Protein AF-A0A8H5BJS4-F1 (afdb_monomer)

Solvent-accessible surface area (backbone atoms only — not comparable to full-atom values): 14022 Å² total; per-residue (Å²): 140,80,91,78,77,96,72,78,71,84,69,83,45,70,70,60,33,53,49,49,30,61,74,69,62,39,77,54,67,66,62,37,49,54,58,52,20,42,65,44,51,52,53,50,50,46,36,74,75,67,43,59,41,72,77,38,74,48,72,44,66,47,60,62,36,52,54,49,25,28,62,76,69,73,48,45,68,89,78,48,51,44,30,68,36,51,36,54,77,85,38,53,83,31,33,55,90,55,68,46,73,72,56,73,70,57,48,49,55,55,74,73,41,82,79,73,61,54,85,78,45,77,40,53,49,86,42,50,48,62,38,49,70,46,83,56,58,71,52,58,42,77,36,51,70,68,52,33,53,54,48,52,28,57,56,36,21,27,40,23,96,40,65,77,15,35,43,34,38,39,36,57,31,38,92,59,63,44,78,42,71,73,59,87,68,75,94,42,79,90,33,48,27,46,18,44,8,65,66,55,47,42,42,44,49,35,42,62,44,58,6,56,90,78,67,50,7,71,80,50,36,46,73,49,66,45,82,44,81,43,85,42,92,82,46,97,59,66,38,39,32,28,46,39,40,34,32,35,92

pLDDT: mean 83.44, std 14.79, range [27.95, 97.44]

Foldseek 3Di:
DDPDDPDPQPDCDDPNVVVQCVVVVDNDSVVSLCVLQVQVVVLVVVVVVPDDLQLAETEDQDPVSVSSNCSVVVHDCVRRVRYYEHRDLPDCVQANDDALDDDPVRLCVLVVDDQDRRNVDNHCHNQFQPAQEAEDEQHLQVDDPVVSLVSLGSVSRNWNQDFNRKYWYKYFADQDWDWDACAPDDDDPNRITTHHHLVVVCCSQQDSGQCPPPSCSVVFKDKDKDWDFAADPRHPDTTIMITIMMGTD

Nearest PDB structures (foldseek):
  4d7k-assembly1_A  TM=4.026E-01  e=3.805E-02  Streptomyces davaonensis JCM 4913
  4b03-assembly1_C  TM=2.677E-01  e=7.555E+00  dengue virus type 1

Radius of gyration: 19.23 Å; Cα contacts (8 Å, |Δi|>4): 406; chains: 1; bounding box: 46×44×57 Å

InterPro domains:
  IPR051654 Fungal Meroterpenoid Biosynthesis Methyltransferases [PTHR35897] (47-213)
  IPR060188 Mmethyltransferase nvfJ-like, N-terminal domain [PF27593] (11-45)

Structure (mmCIF, N/CA/C/O backbone):
data_AF-A0A8H5BJS4-F1
#
_entry.id   AF-A0A8H5BJS4-F1
#
loop_
_atom_site.group_PDB
_atom_site.id
_atom_site.type_symbol
_atom_site.label_atom_id
_atom_site.label_alt_id
_atom_site.label_comp_id
_atom_site.label_asym_id
_atom_site.label_entity_id
_atom_site.label_seq_id
_atom_site.pdbx_PDB_ins_code
_atom_site.Cartn_x
_atom_site.Cartn_y
_atom_site.Cartn_z
_atom_site.occupancy
_atom_site.B_iso_or_equiv
_atom_site.auth_seq_id
_atom_site.auth_comp_id
_atom_site.auth_asym_id
_atom_site.auth_atom_id
_atom_site.pdbx_PDB_model_num
ATOM 1 N N . MET A 1 1 ? -19.858 13.945 32.826 1.00 36.66 1 MET A N 1
ATOM 2 C CA . MET A 1 1 ? -20.615 13.788 31.570 1.00 36.66 1 MET A CA 1
ATOM 3 C C . MET A 1 1 ? -20.675 15.148 30.907 1.00 36.66 1 MET A C 1
ATOM 5 O O . MET A 1 1 ? -21.431 15.984 31.369 1.00 36.66 1 MET A O 1
ATOM 9 N N . ASN A 1 2 ? -19.831 15.382 29.905 1.00 27.95 2 ASN A N 1
ATOM 10 C CA . ASN A 1 2 ? -19.994 16.485 28.961 1.00 27.95 2 ASN A CA 1
ATOM 11 C C . ASN A 1 2 ? -19.947 15.853 27.573 1.00 27.95 2 ASN A C 1
ATOM 13 O O . ASN A 1 2 ? -18.878 15.583 27.037 1.00 27.95 2 ASN A O 1
ATOM 17 N N . SER A 1 3 ? -21.131 15.536 27.060 1.00 40.16 3 SER A N 1
ATOM 18 C CA . SER A 1 3 ? -21.379 15.305 25.646 1.00 40.16 3 SER A CA 1
ATOM 19 C C . SER A 1 3 ? -21.254 16.656 24.941 1.00 40.16 3 SER A C 1
ATOM 21 O O . SER A 1 3 ? -22.176 17.468 25.012 1.00 40.16 3 SER A O 1
ATOM 23 N N . SER A 1 4 ? -20.111 16.938 24.321 1.00 37.88 4 SER A N 1
ATOM 24 C CA . SER A 1 4 ? -19.979 18.089 23.427 1.00 37.88 4 SER A CA 1
ATOM 25 C C . SER A 1 4 ? -19.688 17.599 22.014 1.00 37.88 4 SER A C 1
ATOM 27 O O . SER A 1 4 ? -18.579 17.160 21.726 1.00 37.88 4 SER A O 1
ATOM 29 N N . ASN A 1 5 ? -20.723 17.723 21.183 1.00 39.94 5 ASN A N 1
ATOM 30 C CA . ASN A 1 5 ? -20.742 17.740 19.720 1.00 39.94 5 ASN A CA 1
ATOM 31 C C . ASN A 1 5 ? -20.365 16.450 18.982 1.00 39.94 5 ASN A C 1
ATOM 33 O O . ASN A 1 5 ? -19.302 16.342 18.386 1.00 39.94 5 ASN A O 1
ATOM 37 N N . SER A 1 6 ? -21.324 15.523 18.921 1.00 40.69 6 SER A N 1
ATOM 38 C CA . SER A 1 6 ? -21.370 14.437 17.932 1.00 40.69 6 SER A CA 1
ATOM 39 C C . SER A 1 6 ? -22.272 14.759 16.722 1.00 40.69 6 SER A C 1
ATOM 41 O O . SER A 1 6 ? -22.785 13.835 16.101 1.00 40.69 6 SER A O 1
ATOM 43 N N . GLU A 1 7 ? -22.534 16.038 16.414 1.00 38.38 7 GLU A N 1
ATOM 44 C CA . GLU A 1 7 ? -23.460 16.437 15.328 1.00 38.38 7 GLU A CA 1
ATOM 45 C C . GLU A 1 7 ? -22.932 17.509 14.356 1.00 38.38 7 GLU A C 1
ATOM 47 O O . GLU A 1 7 ? -23.656 17.895 13.440 1.00 38.38 7 GLU A O 1
ATOM 52 N N . ASP A 1 8 ? -21.669 17.936 14.458 1.00 42.47 8 ASP A N 1
ATOM 53 C CA . ASP A 1 8 ? -21.017 18.605 13.323 1.00 42.47 8 ASP A CA 1
ATOM 54 C C . ASP A 1 8 ? -20.426 17.525 12.415 1.00 42.47 8 ASP A C 1
ATOM 56 O O . ASP A 1 8 ? -19.244 17.192 12.476 1.00 42.47 8 ASP A O 1
ATOM 60 N N . PHE A 1 9 ? -21.291 16.916 11.603 1.00 46.22 9 PHE A N 1
ATOM 61 C CA . PHE A 1 9 ? -20.848 16.121 10.460 1.00 46.22 9 PHE A CA 1
ATOM 62 C C . PHE A 1 9 ? -19.910 16.995 9.614 1.00 46.22 9 PHE A C 1
ATOM 64 O O . PHE A 1 9 ? -20.282 18.116 9.251 1.00 46.22 9 PHE A O 1
ATOM 71 N N . TYR A 1 10 ? -18.688 16.522 9.361 1.00 58.03 10 TYR A N 1
ATOM 72 C CA . TYR A 1 10 ? -17.685 17.236 8.573 1.00 58.03 10 TYR A CA 1
ATOM 73 C C . TYR A 1 10 ? -18.243 17.413 7.157 1.00 58.03 10 TYR A C 1
ATOM 75 O O . TYR A 1 10 ? -18.264 16.497 6.341 1.00 58.03 10 TYR A O 1
ATOM 83 N N . LYS A 1 11 ? -18.752 18.599 6.827 1.00 64.06 11 LYS A N 1
ATOM 84 C CA . LYS A 1 11 ? -19.258 18.845 5.478 1.00 64.06 11 LYS A CA 1
ATOM 85 C C . LYS A 1 11 ? -18.093 19.237 4.589 1.00 64.06 11 LYS A C 1
ATOM 87 O O . LYS A 1 11 ? -17.516 20.298 4.781 1.00 64.06 11 LYS A O 1
ATOM 92 N N . LEU A 1 12 ? -17.823 18.415 3.572 1.00 69.81 12 LEU A N 1
ATOM 93 C CA . LEU A 1 12 ? -16.929 18.748 2.459 1.00 69.81 12 LEU A CA 1
ATOM 94 C C . LEU A 1 12 ? -17.483 19.980 1.705 1.00 69.81 12 LEU A C 1
ATOM 96 O O . LEU A 1 12 ? -18.229 19.851 0.727 1.00 69.81 12 LEU A O 1
ATOM 100 N N . GLU A 1 13 ? -17.217 21.174 2.221 1.00 77.75 13 GLU A N 1
ATOM 101 C CA . GLU A 1 13 ? -17.764 22.467 1.797 1.00 77.75 13 GLU A CA 1
ATOM 102 C C . GLU A 1 13 ? -16.685 23.557 1.868 1.00 77.75 13 GLU A C 1
ATOM 104 O O . GLU A 1 13 ? -15.623 23.370 2.461 1.00 77.75 13 GLU A O 1
ATOM 109 N N . GLY A 1 14 ? -16.950 24.700 1.229 1.00 82.75 14 GLY A N 1
ATOM 110 C CA . GLY A 1 14 ? -16.049 25.854 1.246 1.00 82.75 14 GLY A CA 1
ATOM 111 C C . GLY A 1 14 ? -14.638 25.540 0.738 1.00 82.75 14 GLY A C 1
ATOM 112 O O . GLY A 1 14 ? -14.464 24.804 -0.233 1.00 82.75 14 GLY A O 1
ATOM 113 N N . GLU A 1 15 ? -13.635 26.099 1.415 1.00 79.69 15 GLU A N 1
ATOM 114 C CA . GLU A 1 15 ? -12.218 25.976 1.048 1.00 79.69 15 GLU A CA 1
ATOM 115 C C . GLU A 1 15 ? -11.726 24.521 1.035 1.00 79.69 15 GLU A C 1
ATOM 117 O O . GLU A 1 15 ? -10.862 24.171 0.236 1.00 79.69 15 GLU A O 1
ATOM 122 N N . GLU A 1 16 ? -12.290 23.648 1.874 1.00 73.81 16 GLU A N 1
ATOM 123 C CA . GLU A 1 16 ? -11.900 22.238 1.926 1.00 73.81 16 GLU A CA 1
ATOM 124 C C . GLU A 1 16 ? -12.386 21.469 0.692 1.00 73.81 16 GLU A C 1
ATOM 126 O O . GLU A 1 16 ? -11.637 20.683 0.105 1.00 73.81 16 GLU A O 1
ATOM 131 N N . LEU A 1 17 ? -13.616 21.744 0.244 1.00 78.56 17 LEU A N 1
ATOM 132 C CA . LEU A 1 17 ? -14.126 21.213 -1.018 1.00 78.56 17 LEU A CA 1
ATOM 133 C C . LEU A 1 17 ? -13.266 21.689 -2.190 1.00 78.56 17 LEU A C 1
ATOM 135 O O . LEU A 1 17 ? -12.848 20.866 -3.000 1.00 78.56 17 LEU A O 1
ATOM 139 N N . GLU A 1 18 ? -12.973 22.988 -2.267 1.00 80.94 18 GLU A N 1
ATOM 140 C CA . GLU A 1 18 ? -12.142 23.548 -3.338 1.00 80.94 18 GLU A CA 1
ATOM 141 C C . GLU A 1 18 ? -10.733 22.953 -3.329 1.00 80.94 18 GLU A C 1
ATOM 143 O O . GLU A 1 18 ? -10.232 22.551 -4.380 1.00 80.94 18 GLU A O 1
ATOM 148 N N . PHE A 1 19 ? -10.130 22.814 -2.147 1.00 77.06 19 PHE A N 1
ATOM 149 C CA . PHE A 1 19 ? -8.833 22.175 -1.966 1.00 77.06 19 PHE A CA 1
ATOM 150 C C . PHE A 1 19 ? -8.831 20.752 -2.521 1.00 77.06 19 PHE A C 1
ATOM 152 O O . PHE A 1 19 ? -7.970 20.409 -3.328 1.00 77.06 19 PHE A O 1
ATOM 159 N N . PHE A 1 20 ? -9.802 19.918 -2.145 1.00 71.81 20 PHE A N 1
ATOM 160 C CA . PHE A 1 20 ? -9.841 18.531 -2.601 1.00 71.81 20 PHE A CA 1
ATOM 161 C C . PHE A 1 20 ? -10.256 18.392 -4.068 1.00 71.81 20 PHE A C 1
ATOM 163 O O . PHE A 1 20 ? -9.715 17.538 -4.771 1.00 71.81 20 PHE A O 1
ATOM 170 N N . GLN A 1 21 ? -11.145 19.249 -4.572 1.00 76.62 21 GLN A N 1
ATOM 171 C CA . GLN A 1 21 ? -11.467 19.333 -6.000 1.00 76.62 21 GLN A CA 1
ATOM 172 C C . GLN A 1 21 ? -10.286 19.837 -6.833 1.00 76.62 21 GLN A C 1
ATOM 174 O O . GLN A 1 21 ? -10.237 19.591 -8.041 1.00 76.62 21 GLN A O 1
ATOM 179 N N . ASP A 1 22 ? -9.362 20.594 -6.245 1.00 71.88 22 ASP A N 1
ATOM 180 C CA . ASP A 1 22 ? -8.124 20.985 -6.905 1.00 71.88 22 ASP A CA 1
ATOM 181 C C . ASP A 1 22 ? -7.048 19.901 -6.777 1.00 71.88 22 ASP A C 1
ATOM 183 O O . ASP A 1 22 ? -6.372 19.604 -7.759 1.00 71.88 22 ASP A O 1
ATOM 187 N N . LEU A 1 23 ? -6.943 19.233 -5.630 1.00 65.94 23 LEU A N 1
ATOM 188 C CA . LEU A 1 23 ? -5.994 18.144 -5.407 1.00 65.94 23 LEU A CA 1
ATOM 189 C C . LEU A 1 23 ? -6.296 16.933 -6.300 1.00 65.94 23 LEU A C 1
ATOM 191 O O . LEU A 1 23 ? -5.414 16.415 -6.978 1.00 65.94 23 LEU A O 1
ATOM 195 N N . THR A 1 24 ? -7.555 16.498 -6.323 1.00 68.81 24 THR A N 1
ATOM 196 C CA . THR A 1 24 ? -7.999 15.301 -7.057 1.00 68.81 24 THR A CA 1
ATOM 197 C C . THR A 1 24 ? -8.408 15.607 -8.498 1.00 68.81 24 THR A C 1
ATOM 199 O O . THR A 1 24 ? -8.539 14.697 -9.312 1.00 68.81 24 THR A O 1
ATOM 202 N N . LYS A 1 25 ? -8.665 16.889 -8.807 1.00 69.25 25 LYS A N 1
ATOM 203 C CA . LYS A 1 25 ? -9.319 17.366 -10.040 1.00 69.25 25 LYS A CA 1
ATOM 204 C C . LYS A 1 25 ? -10.721 16.779 -10.289 1.00 69.25 25 LYS A C 1
ATOM 206 O O . LYS A 1 25 ? -11.312 17.068 -11.331 1.00 69.25 25 LYS A O 1
ATOM 211 N N . ILE A 1 26 ? -11.294 16.040 -9.333 1.00 68.62 26 ILE A N 1
ATOM 212 C CA . ILE A 1 26 ? -12.678 15.563 -9.368 1.00 68.62 26 ILE A CA 1
ATOM 213 C C . ILE A 1 26 ? -13.580 16.740 -8.998 1.00 68.62 26 ILE A C 1
ATOM 215 O O . ILE A 1 26 ? -13.490 17.269 -7.895 1.00 68.62 26 ILE A O 1
ATOM 219 N N . LYS A 1 27 ? -14.406 17.199 -9.944 1.00 77.31 27 LYS A N 1
ATOM 220 C CA . LYS A 1 27 ? -15.294 18.357 -9.742 1.00 77.31 27 LYS A CA 1
ATOM 221 C C . LYS A 1 27 ? -16.655 17.974 -9.185 1.00 77.31 27 LYS A C 1
ATOM 223 O O . LYS A 1 27 ? -17.232 18.755 -8.434 1.00 77.31 27 LYS A O 1
ATOM 228 N N . ASP A 1 28 ? -17.156 16.795 -9.530 1.00 84.12 28 ASP A N 1
ATOM 229 C CA . ASP A 1 28 ? -18.392 16.301 -8.943 1.00 84.12 28 ASP A CA 1
ATOM 230 C C . ASP A 1 28 ? -18.183 15.995 -7.451 1.00 84.12 28 ASP A C 1
ATOM 232 O O . ASP A 1 28 ? -17.202 15.361 -7.058 1.00 84.12 28 ASP A O 1
ATOM 236 N N . LYS A 1 29 ? -19.073 16.518 -6.602 1.00 79.06 29 LYS A N 1
ATOM 237 C CA . LYS A 1 29 ? -18.928 16.432 -5.143 1.00 79.06 29 LYS A CA 1
ATOM 238 C C . LYS A 1 29 ? -19.122 15.002 -4.639 1.00 79.06 29 LYS A C 1
ATOM 240 O O . LYS A 1 29 ? -18.474 14.621 -3.664 1.00 79.06 29 LYS A O 1
ATOM 245 N N . ASP A 1 30 ? -19.989 14.225 -5.277 1.00 78.25 30 ASP A N 1
ATOM 246 C CA . ASP A 1 30 ? -20.281 12.857 -4.862 1.00 78.25 30 ASP A CA 1
ATOM 247 C C . ASP A 1 30 ? -19.174 11.903 -5.322 1.00 78.25 30 ASP A C 1
ATOM 249 O O . ASP A 1 30 ? -18.721 11.077 -4.526 1.00 78.25 30 ASP A O 1
ATOM 253 N N . ASP A 1 31 ? -18.636 12.095 -6.529 1.00 72.81 31 ASP A N 1
ATOM 254 C CA . ASP A 1 31 ? -17.441 11.379 -6.994 1.00 72.81 31 ASP A CA 1
ATOM 255 C C . ASP A 1 31 ? -16.221 11.701 -6.120 1.00 72.81 31 ASP A C 1
ATOM 257 O O . ASP A 1 31 ? -15.443 10.811 -5.766 1.00 72.81 31 ASP A O 1
ATOM 261 N N . LEU A 1 32 ? -16.060 12.969 -5.723 1.00 74.75 32 LEU A N 1
ATOM 262 C CA . LEU A 1 32 ? -14.969 13.383 -4.847 1.00 74.75 32 LEU A CA 1
ATOM 263 C C . LEU A 1 32 ? -15.101 12.747 -3.463 1.00 74.75 32 LEU A C 1
ATOM 265 O O . LEU A 1 32 ? -14.128 12.216 -2.929 1.00 74.75 32 LEU A O 1
ATOM 269 N N . ARG A 1 33 ? -16.309 12.748 -2.894 1.00 76.00 33 ARG A N 1
ATOM 270 C CA . ARG A 1 33 ? -16.594 12.041 -1.641 1.00 76.00 33 ARG A CA 1
ATOM 271 C C . ARG A 1 33 ? -16.288 10.555 -1.769 1.00 76.00 33 ARG A C 1
ATOM 273 O O . ARG A 1 33 ? -15.622 10.004 -0.900 1.00 76.00 33 ARG A O 1
ATOM 280 N N . ALA A 1 34 ? -16.715 9.911 -2.853 1.00 74.25 34 ALA A N 1
ATOM 281 C CA . ALA A 1 34 ? -16.439 8.499 -3.096 1.00 74.25 34 ALA A CA 1
ATOM 282 C C . ALA A 1 34 ? -14.934 8.199 -3.209 1.00 74.25 34 ALA A C 1
ATOM 284 O O . ALA A 1 34 ? -14.493 7.149 -2.741 1.00 74.25 34 ALA A O 1
ATOM 285 N N . HIS A 1 35 ? -14.154 9.115 -3.786 1.00 75.06 35 HIS A N 1
ATOM 286 C CA . HIS A 1 35 ? -12.698 9.016 -3.850 1.00 75.06 35 HIS A CA 1
ATOM 287 C C . HIS A 1 35 ? -12.052 9.178 -2.468 1.00 75.06 35 HIS A C 1
ATOM 289 O O . H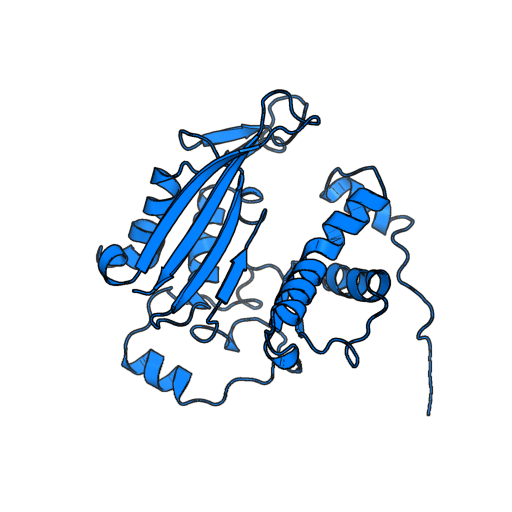IS A 1 35 ? -11.260 8.332 -2.062 1.00 75.06 35 HIS A O 1
ATOM 295 N N . ILE A 1 36 ? -12.446 10.210 -1.717 1.00 78.56 36 ILE A N 1
ATOM 296 C CA . ILE A 1 36 ? -11.936 10.506 -0.370 1.00 78.56 36 ILE A CA 1
ATOM 297 C C . ILE A 1 36 ? -12.168 9.335 0.595 1.00 78.56 36 ILE A C 1
ATOM 299 O O . ILE A 1 36 ? -11.293 8.986 1.382 1.00 78.56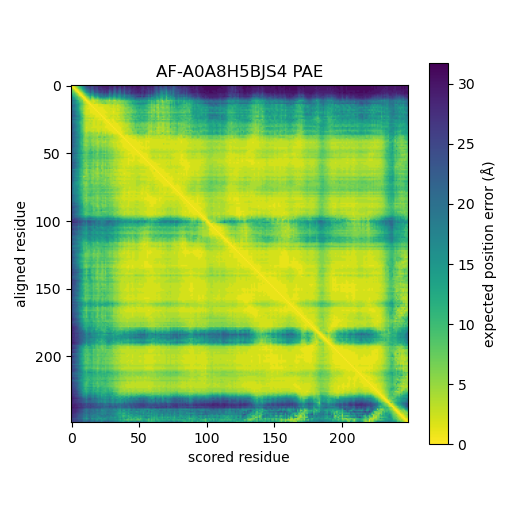 36 ILE A O 1
ATOM 303 N N . VAL A 1 37 ? -13.334 8.691 0.519 1.00 82.38 37 VAL A N 1
ATOM 304 C CA . VAL A 1 37 ? -13.699 7.592 1.427 1.00 82.38 37 VAL A CA 1
ATOM 305 C C . VAL A 1 37 ? -13.227 6.217 0.947 1.00 82.38 37 VAL A C 1
ATOM 307 O O . VAL A 1 37 ? -13.568 5.204 1.564 1.00 82.38 37 VAL A O 1
ATOM 310 N N . ALA A 1 38 ? -12.484 6.139 -0.163 1.00 83.00 38 ALA A N 1
ATOM 311 C CA . ALA A 1 38 ? -12.084 4.869 -0.766 1.00 83.00 38 ALA A CA 1
ATOM 312 C C . ALA A 1 38 ? -11.275 3.997 0.207 1.00 83.00 38 ALA A C 1
ATOM 314 O O . ALA A 1 38 ? -11.498 2.787 0.276 1.00 83.00 38 ALA A O 1
ATOM 315 N N . VAL A 1 39 ? -10.400 4.613 1.007 1.00 83.50 39 VAL A N 1
ATOM 316 C CA . VAL A 1 39 ? -9.597 3.912 2.018 1.00 83.50 39 VAL A CA 1
ATOM 317 C C . VAL A 1 39 ? -10.481 3.254 3.073 1.00 83.50 39 VAL A C 1
ATOM 319 O O . VAL A 1 39 ? -10.341 2.060 3.341 1.00 83.50 39 VAL A O 1
ATOM 322 N N . GLN A 1 40 ? -11.445 3.987 3.628 1.00 85.81 40 GLN A N 1
ATOM 323 C CA . GLN A 1 40 ? -12.333 3.414 4.632 1.00 85.81 40 GLN A CA 1
ATOM 324 C C . GLN A 1 40 ? -13.295 2.386 4.042 1.00 85.81 40 GLN A C 1
ATOM 326 O O . GLN A 1 40 ? -13.543 1.362 4.674 1.00 85.81 40 GLN A O 1
ATOM 331 N N . ARG A 1 41 ? -13.774 2.588 2.808 1.00 89.44 41 ARG A N 1
ATOM 332 C CA . ARG A 1 41 ? -14.560 1.575 2.091 1.00 89.44 41 ARG A CA 1
ATOM 333 C C . ARG A 1 41 ? -13.802 0.250 2.007 1.00 89.44 41 ARG A C 1
ATOM 335 O O . ARG A 1 41 ? -14.380 -0.788 2.306 1.00 89.44 41 ARG A O 1
ATOM 342 N N . LYS A 1 42 ? -12.513 0.285 1.657 1.00 92.12 42 LYS A N 1
ATOM 343 C CA . LYS A 1 42 ? -11.670 -0.919 1.588 1.00 92.12 42 LYS A CA 1
ATOM 344 C C . LYS A 1 42 ? -11.465 -1.570 2.955 1.00 92.12 42 LYS A C 1
ATOM 346 O O . LYS A 1 42 ? -11.501 -2.794 3.044 1.00 92.12 42 LYS A O 1
ATOM 351 N N . ALA A 1 43 ? -11.316 -0.779 4.017 1.00 92.31 43 ALA A N 1
ATOM 352 C CA . ALA A 1 43 ? -11.272 -1.311 5.378 1.00 92.31 43 ALA A CA 1
ATOM 353 C C . ALA A 1 43 ? -12.595 -2.000 5.766 1.00 92.31 43 ALA A C 1
ATOM 355 O O . ALA A 1 43 ? -12.574 -3.091 6.330 1.00 92.31 43 ALA A O 1
ATOM 356 N N . PHE A 1 44 ? -13.745 -1.405 5.425 1.00 90.56 44 PHE A N 1
ATOM 357 C CA . PHE A 1 44 ? -15.060 -2.015 5.647 1.00 90.56 44 PHE A CA 1
ATOM 358 C C . PHE A 1 44 ? -15.237 -3.318 4.871 1.00 90.56 44 PHE A C 1
ATOM 360 O O . PHE A 1 44 ? -15.693 -4.298 5.451 1.00 90.56 44 PHE A O 1
ATOM 367 N N . GLU A 1 45 ? -14.868 -3.339 3.588 1.00 92.38 45 GLU A N 1
ATOM 368 C CA . GLU A 1 45 ? -14.903 -4.546 2.754 1.00 92.38 45 GLU A CA 1
ATOM 369 C C . GLU A 1 45 ? -14.087 -5.675 3.397 1.00 92.38 45 GLU A C 1
ATOM 371 O O . GLU A 1 45 ? -14.618 -6.764 3.587 1.00 92.38 45 GLU A O 1
ATOM 376 N N . ALA A 1 46 ? -12.860 -5.399 3.856 1.00 93.44 46 ALA A N 1
ATOM 377 C CA . ALA A 1 46 ? -12.041 -6.399 4.543 1.00 93.44 46 ALA A CA 1
ATOM 378 C C . ALA A 1 46 ? -12.728 -6.964 5.802 1.00 93.44 46 ALA A C 1
ATOM 380 O O . ALA A 1 46 ? -12.714 -8.175 6.026 1.00 93.44 46 ALA A O 1
ATOM 381 N N . VAL A 1 47 ? -13.363 -6.110 6.610 1.00 93.75 47 VAL A N 1
ATOM 382 C CA . VAL A 1 47 ? -14.098 -6.558 7.805 1.00 93.75 47 VAL A CA 1
ATOM 383 C C . VAL A 1 47 ? -15.326 -7.394 7.440 1.00 93.75 47 VAL A C 1
ATOM 385 O O . VAL A 1 47 ? -15.576 -8.424 8.065 1.00 93.75 47 VAL A O 1
ATOM 388 N N . ILE A 1 48 ? -16.072 -6.993 6.409 1.00 92.56 48 ILE A N 1
ATOM 389 C CA . ILE A 1 48 ? -17.222 -7.749 5.888 1.00 92.56 48 ILE A CA 1
ATOM 390 C C . ILE A 1 48 ? -16.780 -9.119 5.359 1.00 92.56 48 ILE A C 1
ATOM 392 O O . ILE A 1 48 ? -17.467 -10.113 5.596 1.00 92.56 48 ILE A O 1
ATOM 396 N N . ASP A 1 49 ? -15.612 -9.185 4.721 1.00 93.06 49 ASP A N 1
ATOM 397 C CA . ASP A 1 49 ? -15.005 -10.417 4.211 1.00 93.06 49 ASP A CA 1
ATOM 398 C C . ASP A 1 49 ? -14.457 -11.331 5.328 1.00 93.06 49 ASP A C 1
ATOM 400 O O . ASP A 1 49 ? -13.966 -12.429 5.056 1.00 93.06 49 ASP A O 1
ATOM 404 N N . GLY A 1 50 ? -14.573 -10.917 6.595 1.00 94.62 50 GLY A N 1
ATOM 405 C CA . GLY A 1 50 ? -14.310 -11.745 7.771 1.00 94.62 50 GLY A CA 1
ATOM 406 C C . GLY A 1 50 ? -13.016 -11.424 8.517 1.00 94.62 50 GLY A C 1
ATOM 407 O O . GLY A 1 50 ? -12.674 -12.147 9.456 1.00 94.62 50 GLY A O 1
ATOM 408 N N . TRP A 1 51 ? -12.297 -10.359 8.149 1.00 93.94 51 TRP A N 1
ATOM 409 C CA . TRP A 1 51 ? -11.149 -9.900 8.933 1.00 93.94 51 TRP A CA 1
ATOM 410 C C . TRP A 1 51 ? -11.623 -9.224 10.232 1.00 93.94 51 TRP A C 1
ATOM 412 O O . TRP A 1 51 ? -12.515 -8.375 10.187 1.00 93.94 51 TRP A O 1
ATOM 422 N N . PRO A 1 52 ? -11.049 -9.551 11.405 1.00 94.62 52 PRO A N 1
ATOM 423 C CA . PRO A 1 52 ? -11.399 -8.870 12.648 1.00 94.62 52 PRO A CA 1
ATOM 424 C C . PRO A 1 52 ? -11.117 -7.369 12.541 1.00 94.62 52 PRO A C 1
ATOM 426 O O . PRO A 1 52 ? -10.013 -6.973 12.173 1.00 94.62 52 PRO A O 1
ATOM 429 N N . ALA A 1 53 ? -12.104 -6.530 12.861 1.00 93.56 53 ALA A N 1
ATOM 430 C CA . ALA A 1 53 ? -11.978 -5.080 12.709 1.00 93.56 53 ALA A CA 1
ATOM 431 C C . ALA A 1 53 ? -10.814 -4.498 13.525 1.00 93.56 53 ALA A C 1
ATOM 433 O O . ALA A 1 53 ? -10.081 -3.657 13.023 1.00 93.56 53 ALA A O 1
ATOM 434 N N . ASP A 1 54 ? -10.576 -5.015 14.730 1.00 92.25 54 ASP A N 1
ATOM 435 C CA . ASP A 1 54 ? -9.446 -4.647 15.598 1.00 92.25 54 ASP A CA 1
ATOM 436 C C . ASP A 1 54 ? -8.066 -5.105 15.082 1.00 92.25 54 ASP A C 1
ATOM 438 O O . ASP A 1 54 ? -7.040 -4.789 15.683 1.00 92.25 54 ASP A O 1
ATOM 442 N N . SER A 1 55 ? -8.040 -5.840 13.968 1.00 93.62 55 SER A N 1
ATOM 443 C CA . SER A 1 55 ? -6.845 -6.287 13.250 1.00 93.62 55 SER A CA 1
ATOM 444 C C . SER A 1 55 ? -6.692 -5.603 11.884 1.00 93.62 55 SER A C 1
ATOM 446 O O . SER A 1 55 ? -5.749 -5.902 11.150 1.00 93.62 55 SER A O 1
ATOM 448 N N . VAL A 1 56 ? -7.597 -4.682 11.533 1.00 96.06 56 VAL A N 1
ATOM 449 C CA . VAL A 1 56 ? -7.539 -3.884 10.304 1.00 96.06 56 VAL A CA 1
ATOM 450 C C . VAL A 1 56 ? -6.984 -2.500 10.627 1.00 96.06 56 VAL A C 1
ATOM 452 O O . VAL A 1 56 ? -7.444 -1.815 11.540 1.00 96.06 56 VAL A O 1
ATOM 455 N N . ILE A 1 57 ? -5.997 -2.075 9.841 1.00 96.19 57 ILE A N 1
ATOM 456 C CA . ILE A 1 57 ? -5.460 -0.717 9.863 1.00 96.19 57 ILE A CA 1
ATOM 457 C C . ILE A 1 57 ? -5.451 -0.141 8.454 1.00 96.19 57 ILE A C 1
ATOM 459 O O . ILE A 1 57 ? -5.074 -0.808 7.490 1.00 96.19 57 ILE A O 1
ATOM 463 N N . ALA A 1 58 ? -5.851 1.116 8.355 1.00 95.75 58 ALA A N 1
ATOM 464 C CA . ALA A 1 58 ? -5.772 1.915 7.153 1.00 95.75 58 ALA A CA 1
ATOM 465 C C . ALA A 1 58 ? -4.779 3.071 7.334 1.00 95.75 58 ALA A C 1
ATOM 467 O O . ALA A 1 58 ? -4.449 3.480 8.448 1.00 95.75 58 ALA A O 1
ATOM 468 N N . SER A 1 59 ? -4.282 3.601 6.222 1.00 95.25 59 SER A N 1
ATOM 469 C CA . SER A 1 59 ? -3.401 4.760 6.232 1.00 95.25 59 SER A CA 1
ATOM 470 C C . SER A 1 59 ? -3.581 5.561 4.954 1.00 95.25 59 SER A C 1
ATOM 472 O O . SER A 1 59 ? -3.759 4.990 3.880 1.00 95.25 59 SER A O 1
ATOM 474 N N . ASP A 1 60 ? -3.551 6.878 5.100 1.00 92.62 60 ASP A N 1
ATOM 475 C CA . ASP A 1 60 ? -3.526 7.851 4.014 1.00 92.62 60 ASP A CA 1
ATOM 476 C C . ASP A 1 60 ? -2.820 9.121 4.526 1.00 92.62 60 ASP A C 1
ATOM 478 O O . ASP A 1 60 ? -2.466 9.222 5.701 1.00 92.62 60 ASP A O 1
ATOM 482 N N . LEU A 1 61 ? -2.623 10.121 3.675 1.00 89.56 61 LEU A N 1
ATOM 483 C CA . LEU A 1 61 ? -1.942 11.365 4.016 1.00 89.56 61 LEU A CA 1
ATOM 484 C C . LEU A 1 61 ? -2.670 12.161 5.113 1.00 89.56 61 LEU A C 1
ATOM 486 O O . LEU A 1 61 ? -2.029 12.876 5.883 1.00 89.56 61 LEU A O 1
ATOM 490 N N . ARG A 1 62 ? -4.004 12.061 5.178 1.00 88.00 62 ARG A N 1
ATOM 491 C CA . ARG A 1 62 ? -4.869 12.960 5.955 1.00 88.00 62 ARG A CA 1
ATOM 492 C C . ARG A 1 62 ? -5.885 12.211 6.814 1.00 88.00 62 ARG A C 1
ATOM 494 O O . ARG A 1 62 ? -6.617 11.364 6.311 1.00 88.00 62 ARG A O 1
ATOM 501 N N . GLN A 1 63 ? -5.973 12.572 8.096 1.00 90.06 63 GLN A N 1
ATOM 502 C CA . GLN A 1 63 ? -6.951 12.019 9.049 1.00 90.06 63 GLN A CA 1
ATOM 503 C C . GLN A 1 63 ? -8.394 12.300 8.620 1.00 90.06 63 GLN A C 1
ATOM 505 O O . GLN A 1 63 ? -9.301 11.509 8.872 1.00 90.06 63 GLN A O 1
ATOM 510 N N . GLU A 1 64 ? -8.608 13.418 7.938 1.00 86.38 64 GLU A N 1
ATOM 511 C CA . GLU A 1 64 ? -9.916 13.857 7.480 1.00 86.38 64 GLU A CA 1
ATOM 512 C C . GLU A 1 64 ? -10.546 12.836 6.526 1.00 86.38 64 GLU A C 1
ATOM 514 O O . GLU A 1 64 ? -11.741 12.582 6.627 1.00 86.38 64 GLU A O 1
ATOM 519 N N . PHE A 1 65 ? -9.752 12.159 5.687 1.00 85.19 65 PHE A N 1
ATOM 520 C CA . PHE A 1 65 ? -10.244 11.104 4.792 1.00 85.19 65 PHE A CA 1
ATOM 521 C C . PHE A 1 65 ? -10.910 9.946 5.537 1.00 85.19 65 PHE A C 1
ATOM 523 O O . PHE A 1 65 ? -11.946 9.438 5.105 1.00 85.19 65 PHE A O 1
ATOM 530 N N . TRP A 1 66 ? -10.357 9.572 6.689 1.00 90.75 66 TRP A N 1
ATOM 531 C CA . TRP A 1 66 ? -10.944 8.567 7.568 1.00 90.75 66 TRP A CA 1
ATOM 532 C C . TRP A 1 66 ? -12.183 9.086 8.302 1.00 90.75 66 TRP A C 1
ATOM 534 O O . TRP A 1 66 ? -13.176 8.385 8.454 1.00 90.75 66 TRP A O 1
ATOM 544 N N . ASN A 1 67 ? -12.177 10.347 8.724 1.00 88.50 67 ASN A N 1
ATOM 545 C CA . ASN A 1 67 ? -13.343 10.928 9.390 1.00 88.50 67 ASN A CA 1
ATOM 546 C C . ASN A 1 67 ? -14.553 11.001 8.435 1.00 88.50 67 ASN A C 1
ATOM 548 O O . ASN A 1 67 ? -15.679 10.694 8.832 1.00 88.50 67 ASN A O 1
ATOM 552 N N . TYR A 1 68 ? -14.321 11.329 7.159 1.00 83.62 68 TYR A N 1
ATOM 553 C CA . TYR A 1 68 ? -15.368 11.382 6.134 1.00 83.62 68 TYR A CA 1
ATOM 554 C C . TYR A 1 68 ? -16.032 10.034 5.862 1.00 83.62 68 TYR A C 1
ATOM 556 O O . TYR A 1 68 ? -17.238 9.982 5.607 1.00 83.62 68 TYR A O 1
ATOM 564 N N . GLY A 1 69 ? -15.287 8.930 5.885 1.00 85.19 69 GLY A N 1
ATOM 565 C CA . GLY A 1 69 ? -15.922 7.636 5.671 1.00 85.19 69 GLY A CA 1
ATOM 566 C C . GLY A 1 69 ? -16.757 7.209 6.887 1.00 85.19 69 GLY A C 1
ATOM 567 O O . GLY A 1 69 ? -17.806 6.599 6.688 1.00 85.19 69 GLY A O 1
ATOM 568 N N . HIS A 1 70 ? -16.400 7.596 8.120 1.00 88.88 70 HIS A N 1
ATOM 569 C CA . HIS A 1 70 ? -17.254 7.364 9.288 1.00 88.88 70 HIS A CA 1
ATOM 570 C C . HIS A 1 70 ? -18.610 8.059 9.126 1.00 88.88 70 HIS A C 1
ATOM 572 O O . HIS A 1 70 ? -19.645 7.435 9.366 1.00 88.88 70 HIS A O 1
ATOM 578 N N . GLU A 1 71 ? -18.623 9.294 8.619 1.00 84.69 71 GLU A N 1
ATOM 579 C CA . GLU A 1 71 ? -19.857 9.990 8.245 1.00 84.69 71 GLU A CA 1
ATOM 580 C C . GLU A 1 71 ? -20.638 9.233 7.161 1.00 84.69 71 GLU A C 1
ATOM 582 O O . GLU A 1 71 ? -21.823 8.937 7.343 1.00 84.69 71 GLU A O 1
ATOM 587 N N . LEU A 1 72 ? -19.983 8.878 6.050 1.00 82.31 72 LEU A N 1
ATOM 588 C CA . LEU A 1 72 ? -20.647 8.237 4.912 1.00 82.31 72 LEU A CA 1
ATOM 589 C C . LEU A 1 72 ? -21.265 6.883 5.284 1.00 82.31 72 LEU A C 1
ATOM 591 O O . LEU A 1 72 ? -22.393 6.581 4.891 1.00 82.31 72 LEU A O 1
ATOM 595 N N . PHE A 1 73 ? -20.532 6.078 6.050 1.00 84.94 73 PHE A N 1
ATOM 596 C CA . PHE A 1 73 ? -20.962 4.756 6.496 1.00 84.94 73 PHE A CA 1
ATOM 597 C C . PHE A 1 73 ? -21.764 4.794 7.803 1.00 84.94 73 PHE A C 1
ATOM 599 O O . PHE A 1 73 ? -22.170 3.740 8.286 1.00 84.94 73 PHE A O 1
ATOM 606 N N . ARG A 1 74 ? -22.024 5.987 8.365 1.00 87.94 74 ARG A N 1
ATOM 607 C CA . ARG A 1 74 ? -22.723 6.190 9.648 1.00 87.94 74 ARG A CA 1
ATOM 608 C C . ARG A 1 74 ? -22.158 5.308 10.763 1.00 87.94 74 ARG A C 1
ATOM 610 O O . ARG A 1 74 ? -22.900 4.647 11.488 1.00 87.94 74 ARG A O 1
ATOM 617 N N . SER A 1 75 ? -20.836 5.287 10.860 1.00 89.94 75 SER A N 1
ATOM 618 C CA . SER A 1 75 ? -20.088 4.517 11.849 1.00 89.94 75 SER A CA 1
ATOM 619 C C . SER A 1 75 ? -19.306 5.439 12.779 1.00 89.94 75 SER A C 1
ATOM 621 O O . SER A 1 75 ? -19.204 6.643 12.564 1.00 89.94 75 SER A O 1
ATOM 623 N N . THR A 1 76 ? -18.747 4.851 13.824 1.00 90.38 76 THR A N 1
ATOM 624 C CA . THR A 1 76 ? -17.922 5.499 14.842 1.00 90.38 76 THR A CA 1
ATOM 625 C C . THR A 1 76 ? -16.748 4.579 15.180 1.00 90.38 76 THR A C 1
ATOM 627 O O . THR A 1 76 ? -16.825 3.386 14.868 1.00 90.38 76 THR A O 1
ATOM 630 N N . PRO A 1 77 ? -15.694 5.066 15.854 1.00 88.06 77 PRO A N 1
ATOM 631 C CA . PRO A 1 77 ? -14.619 4.202 16.345 1.00 88.06 77 PRO A CA 1
ATOM 632 C C . PRO A 1 77 ? -15.111 3.033 17.221 1.00 88.06 77 PRO A C 1
ATOM 634 O O . PRO A 1 77 ? -14.504 1.969 17.235 1.00 88.06 77 PRO A O 1
ATOM 637 N N . GLU A 1 78 ? -16.242 3.184 17.916 1.00 90.00 78 GLU A N 1
ATOM 638 C CA . GLU A 1 78 ? -16.837 2.121 18.738 1.00 90.00 78 GLU A CA 1
ATOM 639 C C . GLU A 1 78 ? -17.591 1.073 17.910 1.00 90.00 78 GLU A C 1
ATOM 641 O O . GLU A 1 78 ? -17.633 -0.098 18.282 1.00 90.00 78 GLU A O 1
ATOM 646 N N . THR A 1 79 ? -18.214 1.481 16.801 1.00 90.75 79 THR A N 1
ATOM 647 C CA . THR A 1 79 ? -18.994 0.581 15.929 1.00 90.75 79 THR A CA 1
ATOM 648 C C . THR A 1 79 ? -18.162 -0.012 14.792 1.00 90.75 79 THR A C 1
ATOM 650 O O . THR A 1 79 ? -18.538 -1.040 14.231 1.00 90.75 79 THR A O 1
ATOM 653 N N . PHE A 1 80 ? -17.017 0.597 14.481 1.00 92.50 80 PHE A N 1
ATOM 654 C CA . PHE A 1 80 ? -16.032 0.127 13.516 1.00 92.50 80 PHE A CA 1
ATOM 655 C C . PHE A 1 80 ? -14.610 0.386 14.053 1.00 92.50 80 PHE A C 1
ATOM 657 O O . PHE A 1 80 ? -14.020 1.422 13.746 1.00 92.50 80 PHE A O 1
ATOM 664 N N . PRO A 1 81 ? -14.052 -0.543 14.855 1.00 92.75 81 PRO A N 1
ATOM 665 C CA . PRO A 1 81 ? -12.803 -0.332 15.591 1.00 92.75 81 PRO A CA 1
ATOM 666 C C . PRO A 1 81 ? -11.532 -0.568 14.757 1.00 92.75 81 PRO A C 1
ATOM 668 O O . PRO A 1 81 ? -10.459 -0.774 15.324 1.00 92.75 81 PRO A O 1
ATOM 671 N N . ALA A 1 82 ? -11.633 -0.555 13.423 1.00 94.19 82 ALA A N 1
ATOM 672 C CA . ALA A 1 82 ? -10.448 -0.534 12.572 1.00 94.19 82 ALA A CA 1
ATOM 673 C C . ALA A 1 82 ? -9.672 0.761 12.809 1.00 94.19 82 ALA A C 1
ATOM 675 O O . ALA A 1 82 ? -10.265 1.834 12.938 1.00 94.19 82 ALA A O 1
ATOM 676 N N . ASN A 1 83 ? -8.346 0.662 12.869 1.00 94.38 83 ASN A N 1
ATOM 677 C CA . ASN A 1 83 ? -7.521 1.824 13.163 1.00 94.38 83 ASN A CA 1
ATOM 678 C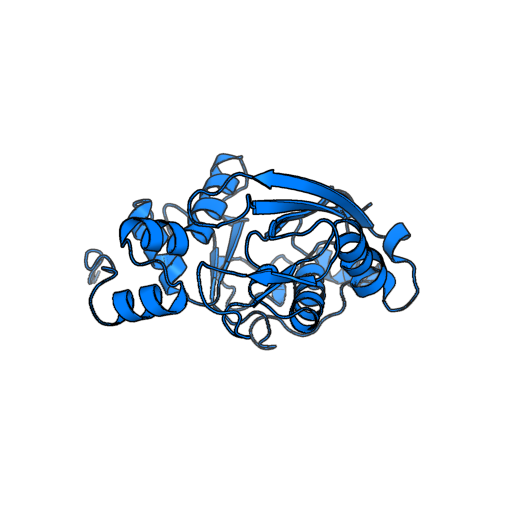 C . ASN A 1 83 ? -7.115 2.580 11.893 1.00 94.38 83 ASN A C 1
ATOM 680 O O . ASN A 1 83 ? -7.083 2.022 10.794 1.00 94.38 83 ASN A O 1
ATOM 684 N N . PHE A 1 84 ? -6.734 3.842 12.061 1.00 95.69 84 PHE A N 1
ATOM 685 C CA . PHE A 1 84 ? -6.195 4.664 10.991 1.00 95.69 84 PHE A CA 1
ATOM 686 C C . PHE A 1 84 ? -4.975 5.447 11.459 1.00 95.69 8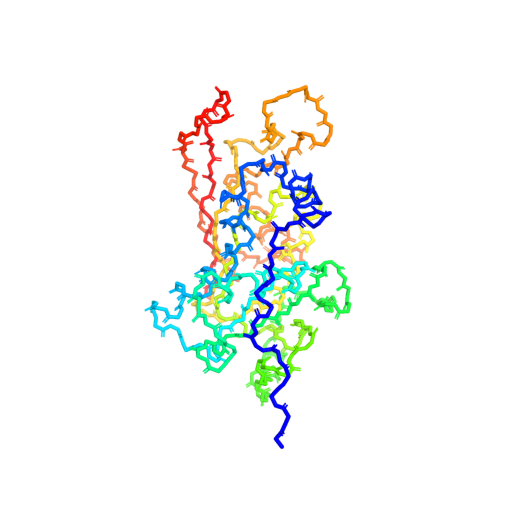4 PHE A C 1
ATOM 688 O O . PHE A 1 84 ? -4.969 6.005 12.553 1.00 95.69 84 PHE A O 1
ATOM 695 N N . VAL A 1 85 ? -3.953 5.518 10.609 1.00 96.38 85 VAL A N 1
ATOM 696 C CA . VAL A 1 85 ? -2.777 6.360 10.843 1.00 96.38 85 VAL A CA 1
ATOM 697 C C . VAL A 1 85 ? -2.592 7.292 9.653 1.00 96.38 85 VAL A C 1
ATOM 699 O O . VAL A 1 85 ? -2.306 6.843 8.540 1.00 96.38 85 VAL A O 1
ATOM 702 N N . SER A 1 86 ? -2.731 8.596 9.897 1.00 95.19 86 SER A N 1
ATOM 703 C CA . SER A 1 86 ? -2.459 9.625 8.895 1.00 95.19 86 SER A CA 1
ATOM 704 C C . SER A 1 86 ? -0.970 9.950 8.805 1.00 95.19 86 SER A C 1
ATOM 706 O O . SER A 1 86 ? -0.333 10.164 9.839 1.00 95.19 86 SER A O 1
ATOM 708 N N . GLY A 1 87 ? -0.436 10.121 7.600 1.00 93.75 87 GLY A N 1
ATOM 709 C CA . GLY A 1 87 ? 0.894 10.694 7.418 1.00 93.75 87 GLY A CA 1
ATOM 710 C C . GLY A 1 87 ? 1.468 10.483 6.026 1.00 93.75 87 GLY A C 1
ATOM 711 O O . GLY A 1 87 ? 1.013 9.638 5.261 1.00 93.75 87 GLY A O 1
ATOM 712 N N . ASP A 1 88 ? 2.505 11.253 5.705 1.00 92.75 88 ASP A N 1
ATOM 713 C CA . ASP A 1 88 ? 3.294 11.036 4.494 1.00 92.75 88 ASP A CA 1
ATOM 714 C C . ASP A 1 88 ? 4.121 9.753 4.642 1.00 92.75 88 ASP A C 1
ATOM 716 O O . ASP A 1 88 ? 4.976 9.654 5.523 1.00 92.75 88 ASP A O 1
ATOM 720 N N . VAL A 1 89 ? 3.880 8.777 3.767 1.00 93.00 89 VAL A N 1
ATOM 721 C CA . VAL A 1 89 ? 4.567 7.477 3.747 1.00 93.00 89 VAL A CA 1
ATOM 722 C C . VAL A 1 89 ? 6.087 7.596 3.570 1.00 93.00 89 VAL A C 1
ATOM 724 O O . VAL A 1 89 ? 6.822 6.708 4.001 1.00 93.00 89 VAL A O 1
ATOM 727 N N . PHE A 1 90 ? 6.581 8.686 2.972 1.00 93.94 90 PHE A N 1
ATOM 728 C CA . PHE A 1 90 ? 8.016 8.941 2.826 1.00 93.94 90 PHE A CA 1
ATOM 729 C C . PHE A 1 90 ? 8.634 9.653 4.031 1.00 93.94 90 PHE A C 1
ATOM 731 O O . PHE A 1 90 ? 9.860 9.767 4.111 1.00 93.94 90 PHE A O 1
ATOM 738 N N . ASN A 1 91 ? 7.822 10.120 4.983 1.00 95.69 91 ASN A N 1
ATOM 739 C CA . ASN A 1 91 ? 8.329 10.727 6.201 1.00 95.69 91 ASN A CA 1
ATOM 740 C C . ASN A 1 91 ? 8.845 9.631 7.159 1.00 95.69 91 ASN A C 1
ATOM 742 O O . ASN A 1 91 ? 8.068 8.780 7.597 1.00 95.69 91 ASN A O 1
ATOM 746 N N . PRO A 1 92 ? 10.127 9.654 7.569 1.00 95.06 92 PRO A N 1
ATOM 747 C CA . PRO A 1 92 ? 10.685 8.639 8.463 1.00 95.06 92 PRO A CA 1
ATOM 748 C C . PRO A 1 92 ? 10.036 8.607 9.855 1.00 95.06 92 PRO A C 1
ATOM 750 O O . PRO A 1 92 ? 10.192 7.618 10.567 1.00 95.06 92 PRO A O 1
ATOM 753 N N . THR A 1 93 ? 9.311 9.655 10.267 1.00 95.31 93 THR A N 1
ATOM 754 C CA . THR A 1 93 ? 8.514 9.621 11.505 1.00 95.31 93 THR A CA 1
ATOM 755 C C . THR A 1 93 ? 7.212 8.837 11.342 1.00 95.31 93 THR A C 1
ATOM 757 O O . THR A 1 93 ? 6.681 8.346 12.332 1.00 95.31 93 THR A O 1
ATOM 760 N N . MET A 1 94 ? 6.697 8.729 10.112 1.00 95.12 94 MET A N 1
ATOM 761 C CA . MET A 1 94 ? 5.520 7.927 9.769 1.00 95.12 94 MET A CA 1
ATOM 762 C C . MET A 1 94 ? 5.892 6.449 9.612 1.00 95.12 94 MET A C 1
ATOM 764 O O . MET A 1 94 ? 5.176 5.568 10.089 1.00 95.12 94 MET A O 1
ATOM 768 N N . LEU A 1 95 ? 7.032 6.165 8.982 1.00 95.00 95 LEU A N 1
ATOM 769 C CA . LEU A 1 95 ? 7.554 4.809 8.854 1.00 95.00 95 LEU A CA 1
ATOM 770 C C . LEU A 1 95 ? 9.082 4.841 8.789 1.00 95.00 95 LEU A C 1
ATOM 772 O O . LEU A 1 95 ? 9.668 5.306 7.811 1.00 95.00 95 LEU A O 1
ATOM 776 N N . ALA A 1 96 ? 9.734 4.360 9.849 1.00 93.81 96 ALA A N 1
ATOM 777 C CA . ALA A 1 96 ? 11.186 4.406 9.942 1.00 93.81 96 ALA A CA 1
ATOM 778 C C . ALA A 1 96 ? 11.843 3.581 8.817 1.00 93.81 96 ALA A C 1
ATOM 780 O O . ALA A 1 96 ? 11.367 2.485 8.502 1.00 93.81 96 ALA A O 1
ATOM 781 N N . PRO A 1 97 ? 12.960 4.051 8.229 1.00 90.25 97 PRO A N 1
ATOM 782 C CA . PRO A 1 97 ? 13.650 3.315 7.180 1.00 90.25 97 PRO A CA 1
ATOM 783 C C . PRO A 1 97 ? 14.073 1.920 7.647 1.00 90.25 97 PRO A C 1
ATOM 785 O O . PRO A 1 97 ? 14.790 1.766 8.637 1.00 90.25 97 PRO A O 1
ATOM 788 N N . ARG A 1 98 ? 13.659 0.902 6.896 1.00 88.25 98 ARG A N 1
ATOM 789 C CA . ARG A 1 98 ? 14.003 -0.502 7.128 1.00 88.25 98 ARG A CA 1
ATOM 790 C C . ARG A 1 98 ? 14.038 -1.238 5.793 1.00 88.25 98 ARG A C 1
ATOM 792 O O . ARG A 1 98 ? 13.266 -0.928 4.888 1.00 88.25 98 ARG A O 1
ATOM 799 N N . GLY A 1 99 ? 14.944 -2.203 5.662 1.00 80.12 99 GLY A N 1
ATOM 800 C CA . GLY A 1 99 ? 14.997 -3.070 4.487 1.00 80.12 99 GLY A CA 1
ATOM 801 C C . GLY A 1 99 ? 13.772 -3.997 4.380 1.00 80.12 99 GLY A C 1
ATOM 802 O O . GLY A 1 99 ? 13.146 -4.303 5.396 1.00 80.12 99 GLY A O 1
ATOM 803 N N . PRO A 1 100 ? 13.445 -4.477 3.167 1.00 76.75 100 PRO A N 1
ATOM 804 C CA . PRO A 1 100 ? 12.322 -5.392 2.938 1.00 76.75 100 PRO A CA 1
ATOM 805 C C . PRO A 1 100 ? 12.600 -6.819 3.436 1.00 76.75 100 PRO A C 1
ATOM 807 O O . PRO A 1 100 ? 11.678 -7.573 3.725 1.00 76.75 100 PRO A O 1
ATOM 810 N N . PHE A 1 101 ? 13.875 -7.207 3.533 1.00 72.88 101 PHE A N 1
ATOM 811 C CA . PHE A 1 101 ? 14.285 -8.521 4.014 1.00 72.88 101 PHE A CA 1
ATOM 812 C C . PHE A 1 101 ? 14.614 -8.479 5.505 1.00 72.88 101 PHE A C 1
ATOM 814 O O . PHE A 1 101 ? 15.372 -7.626 5.966 1.00 72.88 101 PHE A O 1
ATOM 821 N N . ILE A 1 102 ? 14.088 -9.460 6.232 1.00 72.31 102 ILE A N 1
ATOM 822 C CA . ILE A 1 102 ? 14.353 -9.682 7.648 1.00 72.31 102 ILE A CA 1
ATOM 823 C C . ILE A 1 102 ? 15.025 -11.050 7.765 1.00 72.31 102 ILE A C 1
ATOM 825 O O . ILE A 1 102 ? 14.533 -12.031 7.212 1.00 72.31 102 ILE A O 1
ATOM 829 N N . ASN A 1 103 ? 16.157 -11.135 8.463 1.00 75.94 103 ASN A N 1
ATOM 830 C CA . ASN A 1 103 ? 16.779 -12.434 8.728 1.00 75.94 103 ASN A CA 1
ATOM 831 C C . ASN A 1 103 ? 16.009 -13.198 9.824 1.00 75.94 103 ASN A C 1
ATOM 833 O O . ASN A 1 103 ? 15.310 -12.596 10.635 1.00 75.94 103 ASN A O 1
ATOM 837 N N . ASN A 1 104 ? 16.190 -14.519 9.906 1.00 76.81 104 ASN A N 1
ATOM 838 C CA . ASN A 1 104 ? 15.445 -15.375 10.844 1.00 76.81 104 ASN A CA 1
ATOM 839 C C . ASN A 1 104 ? 15.524 -14.933 12.317 1.00 76.81 104 ASN A C 1
ATOM 841 O O . ASN A 1 104 ? 14.551 -15.090 13.048 1.00 76.81 104 ASN A O 1
ATOM 845 N N . SER A 1 105 ? 16.658 -14.379 12.761 1.00 81.38 105 SER A N 1
ATOM 846 C CA . SER A 1 105 ? 16.825 -13.900 14.143 1.00 81.38 105 SER A CA 1
ATOM 847 C C . SER A 1 105 ? 15.945 -12.681 14.418 1.00 81.38 105 SER A C 1
ATOM 849 O O . SER A 1 105 ? 15.273 -12.585 15.442 1.00 81.38 105 SER A O 1
ATOM 851 N N . GLU A 1 106 ? 15.893 -11.757 13.468 1.00 81.62 106 GLU A N 1
ATOM 852 C CA . GLU A 1 106 ? 15.081 -10.558 13.589 1.00 81.62 106 GLU A CA 1
ATOM 853 C C . GLU A 1 106 ? 13.582 -10.855 13.417 1.00 81.62 106 GLU A C 1
ATOM 855 O O . GLU A 1 106 ? 12.775 -10.310 14.168 1.00 81.62 106 GLU A O 1
ATOM 860 N N . ILE A 1 107 ? 13.216 -11.800 12.540 1.00 79.88 107 ILE A N 1
ATOM 861 C CA . ILE A 1 107 ? 11.848 -12.344 12.462 1.00 79.88 107 ILE A CA 1
ATOM 862 C C . ILE A 1 107 ? 11.442 -12.908 13.821 1.00 79.88 107 ILE A C 1
ATOM 864 O O . ILE A 1 107 ? 10.390 -12.554 14.348 1.00 79.88 107 ILE A O 1
ATOM 868 N N . PHE A 1 108 ? 12.291 -13.748 14.418 1.00 82.75 108 PHE A N 1
ATOM 869 C CA . PHE A 1 108 ? 12.024 -14.340 15.724 1.00 82.75 108 PHE A CA 1
ATOM 870 C C . PHE A 1 108 ? 11.807 -13.271 16.803 1.00 82.75 108 PHE A C 1
ATOM 872 O O . PHE A 1 108 ? 10.855 -13.374 17.574 1.00 82.75 108 PHE A O 1
ATOM 879 N N . ASN A 1 109 ? 12.621 -12.213 16.830 1.00 86.44 109 ASN A N 1
ATOM 880 C CA . ASN A 1 109 ? 12.468 -11.115 17.791 1.00 86.44 109 ASN A CA 1
ATOM 881 C C . ASN A 1 109 ? 11.159 -10.327 17.594 1.00 86.44 109 ASN A C 1
ATOM 883 O O . ASN A 1 109 ? 10.491 -9.977 18.572 1.00 86.44 109 ASN A O 1
ATOM 887 N N . ILE A 1 110 ? 10.766 -10.065 16.345 1.00 84.94 110 ILE A N 1
ATOM 888 C CA . ILE A 1 110 ? 9.502 -9.383 16.028 1.00 84.94 110 ILE A CA 1
ATOM 889 C C . ILE A 1 110 ? 8.321 -10.260 16.446 1.00 84.94 110 ILE A C 1
ATOM 891 O O . ILE A 1 110 ? 7.456 -9.811 17.192 1.00 84.94 110 ILE A O 1
ATOM 895 N N . LEU A 1 111 ? 8.304 -11.528 16.038 1.00 80.69 111 LEU A N 1
ATOM 896 C CA . LEU A 1 111 ? 7.190 -12.431 16.331 1.00 80.69 111 LEU A CA 1
ATOM 897 C C . LEU A 1 111 ? 7.103 -12.822 17.816 1.00 80.69 111 LEU A C 1
ATOM 899 O O . LEU A 1 111 ? 6.019 -13.144 18.290 1.00 80.69 111 LEU A O 1
ATOM 903 N N . SER A 1 112 ? 8.213 -12.761 18.560 1.00 86.44 112 SER A N 1
ATOM 904 C CA . SER A 1 112 ? 8.233 -13.022 20.010 1.00 86.44 112 SER A CA 1
ATOM 905 C C . SER A 1 112 ? 7.839 -11.810 20.857 1.00 86.44 112 SER A C 1
ATOM 907 O O . SER A 1 112 ? 7.565 -11.962 22.047 1.00 86.44 112 SER A O 1
ATOM 909 N N . SER A 1 113 ? 7.830 -10.603 20.283 1.00 86.75 113 SER A N 1
ATOM 910 C CA . SER A 1 113 ? 7.385 -9.399 20.990 1.00 86.75 113 SER A CA 1
ATOM 911 C C . SER A 1 113 ? 5.878 -9.185 20.814 1.00 86.75 113 SER A C 1
ATOM 913 O O . SER A 1 113 ? 5.352 -9.450 19.726 1.00 86.75 113 SER A O 1
ATOM 915 N N . PRO A 1 114 ? 5.174 -8.692 21.856 1.00 86.75 114 PRO A N 1
ATOM 916 C CA . PRO A 1 114 ? 3.742 -8.426 21.780 1.00 86.75 114 PRO A CA 1
ATOM 917 C C . PRO A 1 114 ? 3.397 -7.541 20.582 1.00 86.75 114 PRO A C 1
ATOM 919 O O . PRO A 1 114 ? 4.064 -6.534 20.334 1.00 86.75 114 PRO A O 1
ATOM 922 N N . THR A 1 115 ? 2.351 -7.911 19.845 1.00 84.31 115 THR A N 1
ATOM 923 C CA . THR A 1 115 ? 1.803 -7.050 18.795 1.00 84.31 115 THR A CA 1
ATOM 924 C C . THR A 1 115 ? 1.277 -5.767 19.446 1.00 84.31 115 THR A C 1
ATOM 926 O O . THR A 1 115 ? 0.524 -5.861 20.418 1.00 84.31 115 THR A O 1
ATOM 929 N N . PRO A 1 116 ? 1.672 -4.578 18.957 1.00 87.62 116 PRO A N 1
ATOM 930 C CA . PRO A 1 116 ? 1.146 -3.321 19.473 1.00 87.62 116 PRO A CA 1
ATOM 931 C C . PRO A 1 116 ? -0.366 -3.259 19.244 1.00 87.62 116 PRO A C 1
ATOM 933 O O . PRO A 1 116 ? -0.852 -3.668 18.188 1.00 87.62 116 PRO A O 1
ATOM 936 N N . ALA A 1 117 ? -1.107 -2.744 20.224 1.00 89.31 117 ALA A N 1
ATOM 937 C CA . ALA A 1 117 ? -2.529 -2.494 20.049 1.00 89.31 117 ALA A CA 1
ATOM 938 C C . ALA A 1 117 ? -2.709 -1.441 18.949 1.00 89.31 117 ALA A C 1
ATOM 940 O O . ALA A 1 117 ? -2.117 -0.364 19.026 1.00 89.31 117 ALA A O 1
ATOM 941 N N . LEU A 1 118 ? -3.505 -1.755 17.920 1.00 92.88 118 LEU A N 1
ATOM 942 C CA . LEU A 1 118 ? -3.678 -0.849 16.785 1.00 92.88 118 LEU A CA 1
ATOM 943 C C . LEU A 1 118 ? -4.145 0.553 17.210 1.00 92.88 118 LEU A C 1
ATOM 945 O O . LEU A 1 118 ? -3.529 1.497 16.729 1.00 92.88 118 LEU A O 1
ATOM 949 N N . PRO A 1 119 ? -5.119 0.729 18.130 1.00 90.75 119 PRO A N 1
ATOM 950 C CA . PRO A 1 119 ? -5.589 2.059 18.538 1.00 90.75 119 PRO A CA 1
ATOM 951 C C . PRO A 1 119 ? -4.518 2.975 19.150 1.00 90.75 119 PRO A C 1
ATOM 953 O O . PRO A 1 119 ? -4.685 4.191 19.142 1.00 90.75 119 PRO A O 1
ATOM 956 N N . ASP A 1 120 ? -3.416 2.415 19.659 1.00 91.06 120 ASP A N 1
ATOM 957 C CA . ASP A 1 120 ? -2.326 3.184 20.275 1.00 91.06 120 ASP A CA 1
ATOM 958 C C . ASP A 1 120 ? -1.275 3.651 19.246 1.00 91.06 120 ASP A C 1
ATOM 960 O O . ASP A 1 120 ? -0.307 4.338 19.591 1.00 91.06 120 ASP A O 1
ATOM 964 N N . LEU A 1 121 ? -1.418 3.261 17.974 1.00 94.88 121 LEU A N 1
ATOM 965 C CA . LEU A 1 121 ? -0.453 3.582 16.928 1.00 94.88 121 LEU A CA 1
ATOM 966 C C . LEU A 1 121 ? -0.585 5.030 16.455 1.00 94.88 121 LEU A C 1
ATOM 968 O O . LEU A 1 121 ? -1.633 5.465 15.992 1.00 94.88 121 LEU A O 1
ATOM 972 N N . THR A 1 122 ? 0.538 5.743 16.473 1.00 94.50 122 THR A N 1
ATOM 973 C CA . THR A 1 122 ? 0.685 7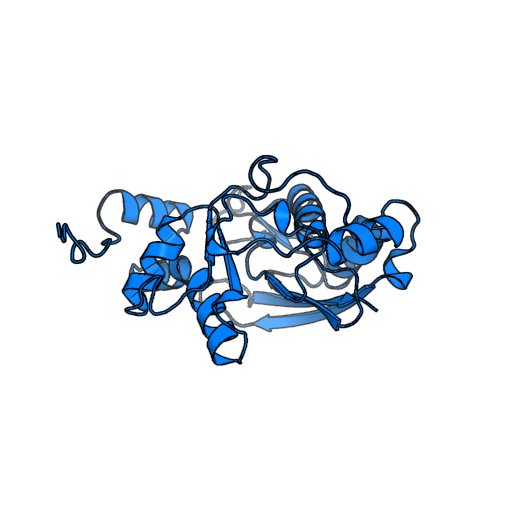.091 15.894 1.00 94.50 122 THR A CA 1
ATOM 974 C C . THR A 1 122 ? 1.478 7.090 14.587 1.00 94.50 122 THR A C 1
ATOM 976 O O . THR A 1 122 ? 1.563 8.112 13.914 1.00 94.50 122 THR A O 1
ATOM 979 N N . ASN A 1 123 ? 2.103 5.961 14.248 1.00 96.06 123 ASN A N 1
ATOM 980 C CA . ASN A 1 123 ? 2.909 5.742 13.051 1.00 96.06 123 ASN A CA 1
ATOM 981 C C . ASN A 1 123 ? 2.953 4.233 12.730 1.00 96.06 123 ASN A C 1
ATOM 983 O O . ASN A 1 123 ? 2.571 3.406 13.563 1.00 96.06 123 ASN A O 1
ATOM 987 N N . LEU A 1 124 ? 3.426 3.859 11.540 1.00 96.31 124 LEU A N 1
ATOM 988 C CA . LEU A 1 124 ? 3.416 2.471 11.055 1.00 96.31 124 LEU A CA 1
ATOM 989 C C . LEU A 1 124 ? 4.664 1.664 11.448 1.00 96.31 124 LEU A C 1
ATOM 991 O O . LEU A 1 124 ? 4.695 0.451 11.247 1.00 96.31 124 LEU A O 1
ATOM 995 N N . THR A 1 125 ? 5.692 2.295 12.024 1.00 95.12 125 THR A N 1
ATOM 996 C CA . THR A 1 125 ? 6.964 1.627 12.367 1.00 95.12 125 THR A CA 1
ATOM 997 C C . THR A 1 125 ? 6.787 0.380 13.244 1.00 95.12 125 THR A C 1
ATOM 999 O O . THR A 1 125 ? 7.405 -0.642 12.939 1.00 95.12 125 THR A O 1
ATOM 1002 N N . PRO A 1 126 ? 5.924 0.375 14.284 1.00 94.06 126 PRO A N 1
ATOM 1003 C CA . PRO A 1 126 ? 5.711 -0.813 15.116 1.00 94.06 126 PRO A CA 1
ATOM 1004 C C . PRO A 1 126 ? 5.146 -2.033 14.367 1.00 94.06 126 PRO A C 1
ATOM 1006 O O . PRO A 1 126 ? 5.197 -3.148 14.892 1.00 94.06 126 PRO A O 1
ATOM 1009 N N . LEU A 1 127 ? 4.611 -1.836 13.156 1.00 94.12 127 LEU A N 1
ATOM 1010 C CA . LEU A 1 127 ? 4.022 -2.881 12.316 1.00 94.12 127 LEU A CA 1
ATOM 1011 C C . LEU A 1 127 ? 5.004 -3.499 11.313 1.00 94.12 127 LEU A C 1
ATOM 1013 O O . LEU A 1 127 ? 4.628 -4.419 10.585 1.00 94.12 127 L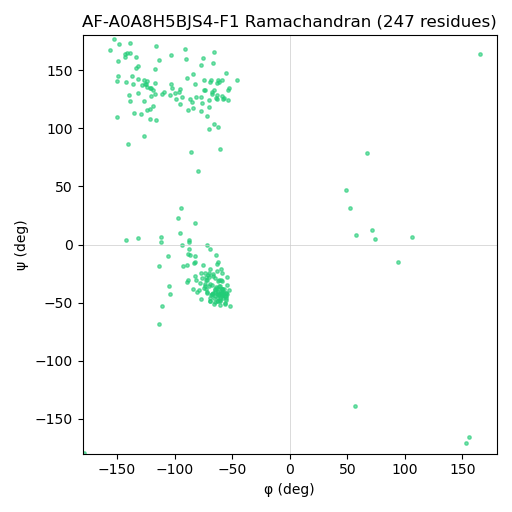EU A O 1
ATOM 1017 N N . GLN A 1 128 ? 6.258 -3.045 11.279 1.00 93.88 128 GLN A N 1
ATOM 1018 C CA . GLN A 1 128 ? 7.272 -3.620 10.398 1.00 93.88 128 GLN A CA 1
ATOM 1019 C C . GLN A 1 128 ? 7.451 -5.127 10.631 1.00 93.88 128 GLN A C 1
ATOM 1021 O O . GLN A 1 128 ? 7.676 -5.578 11.755 1.00 93.88 128 GLN A O 1
ATOM 1026 N N . GLY A 1 129 ? 7.333 -5.910 9.555 1.00 92.56 129 GLY A N 1
ATOM 1027 C CA . GLY A 1 129 ? 7.400 -7.371 9.574 1.00 92.56 129 GLY A CA 1
ATOM 1028 C C . GLY A 1 129 ? 6.192 -8.083 10.195 1.00 92.56 129 GLY A C 1
ATOM 1029 O O . GLY A 1 129 ? 6.294 -9.278 10.476 1.00 92.56 129 GLY A O 1
ATOM 1030 N N . ARG A 1 130 ? 5.070 -7.392 10.448 1.00 92.81 130 ARG A N 1
ATOM 1031 C CA . ARG A 1 130 ? 3.898 -7.969 11.140 1.00 92.81 130 ARG A CA 1
ATOM 1032 C C . ARG A 1 130 ? 2.651 -8.111 10.273 1.00 92.81 130 ARG A C 1
ATOM 1034 O O . ARG A 1 130 ? 1.766 -8.879 10.648 1.00 92.81 130 ARG A O 1
ATOM 1041 N N . ILE A 1 131 ? 2.560 -7.412 9.143 1.00 94.38 131 ILE A N 1
ATOM 1042 C CA . ILE A 1 131 ? 1.328 -7.372 8.350 1.00 94.38 131 ILE A CA 1
ATOM 1043 C C . ILE A 1 131 ? 1.261 -8.578 7.408 1.00 94.38 131 ILE A C 1
ATOM 1045 O O . ILE A 1 131 ? 2.152 -8.783 6.588 1.00 94.38 131 ILE A O 1
ATOM 1049 N N . SER A 1 132 ? 0.198 -9.377 7.512 1.00 94.62 132 SER A N 1
ATOM 1050 C CA . SER A 1 132 ? -0.025 -10.544 6.645 1.00 94.62 132 SER A CA 1
ATOM 1051 C C . SER A 1 132 ? -0.628 -10.178 5.288 1.00 94.62 132 SER A C 1
ATOM 1053 O O . SER A 1 132 ? -0.361 -10.851 4.301 1.00 94.62 132 SER A O 1
ATOM 1055 N N . ALA A 1 133 ? -1.427 -9.119 5.205 1.00 96.38 133 ALA A N 1
ATOM 1056 C CA . ALA A 1 133 ? -2.057 -8.690 3.965 1.00 96.38 133 ALA A CA 1
ATOM 1057 C C . ALA A 1 133 ? -1.998 -7.168 3.847 1.00 96.38 133 ALA A C 1
ATOM 1059 O O . ALA A 1 133 ? -2.483 -6.456 4.724 1.00 96.38 133 ALA A O 1
ATOM 1060 N N . ILE A 1 134 ? -1.410 -6.669 2.762 1.00 97.19 134 ILE A N 1
ATOM 1061 C CA . ILE A 1 134 ? -1.342 -5.239 2.465 1.00 97.19 134 ILE A CA 1
ATOM 1062 C C . ILE A 1 134 ? -2.065 -4.991 1.148 1.00 97.19 134 ILE A C 1
ATOM 1064 O O . ILE A 1 134 ? -1.666 -5.509 0.105 1.00 97.19 134 ILE A O 1
ATOM 1068 N N . HIS A 1 135 ? -3.115 -4.177 1.196 1.00 96.06 135 HIS A N 1
ATOM 1069 C CA . HIS A 1 135 ? -3.815 -3.729 0.002 1.00 96.06 135 HIS A CA 1
ATOM 1070 C C . HIS A 1 135 ? -3.341 -2.330 -0.405 1.00 96.06 135 HIS A C 1
ATOM 1072 O O . HIS A 1 135 ? -3.431 -1.386 0.379 1.00 96.06 135 HIS A O 1
ATOM 1078 N N . THR A 1 136 ? -2.901 -2.177 -1.652 1.00 92.94 136 THR A N 1
ATOM 1079 C CA . THR A 1 136 ? -2.514 -0.887 -2.239 1.00 92.94 136 THR A CA 1
ATOM 1080 C C . THR A 1 136 ? -3.102 -0.790 -3.636 1.00 92.94 136 THR A C 1
ATOM 1082 O O . THR A 1 136 ? -2.686 -1.527 -4.518 1.00 92.94 136 THR A O 1
ATOM 1085 N N . SER A 1 137 ? -4.048 0.117 -3.867 1.00 89.62 137 SER A N 1
ATOM 1086 C CA . SER A 1 137 ? -4.636 0.327 -5.197 1.00 89.62 137 SER A CA 1
ATOM 1087 C C . SER A 1 137 ? -4.659 1.809 -5.533 1.00 89.62 137 SER A C 1
ATOM 1089 O O . SER A 1 137 ? -4.878 2.630 -4.649 1.00 89.62 137 SER A O 1
ATOM 1091 N N . SER A 1 138 ? -4.409 2.145 -6.801 1.00 84.56 138 SER A N 1
ATOM 1092 C CA . SER A 1 138 ? -4.346 3.527 -7.305 1.00 84.56 138 SER A CA 1
ATOM 1093 C C . SER A 1 138 ? -3.396 4.435 -6.510 1.00 84.56 138 SER A C 1
ATOM 1095 O O . SER A 1 138 ? -3.637 5.631 -6.386 1.00 84.56 138 SER A O 1
ATOM 1097 N N . PHE A 1 139 ? -2.321 3.852 -5.967 1.00 89.94 139 PHE A N 1
ATOM 1098 C CA . PHE A 1 139 ? -1.393 4.533 -5.063 1.00 89.94 139 PHE A CA 1
ATOM 1099 C C . PHE A 1 139 ? -0.013 4.764 -5.688 1.00 89.94 139 PHE A C 1
ATOM 1101 O O . PHE A 1 139 ? 0.449 5.898 -5.749 1.00 89.94 139 PHE A O 1
ATOM 1108 N N . PHE A 1 140 ? 0.625 3.715 -6.220 1.00 91.75 140 PHE A N 1
ATOM 1109 C CA . PHE A 1 140 ? 1.948 3.820 -6.853 1.00 91.75 140 PHE A CA 1
ATOM 1110 C C . P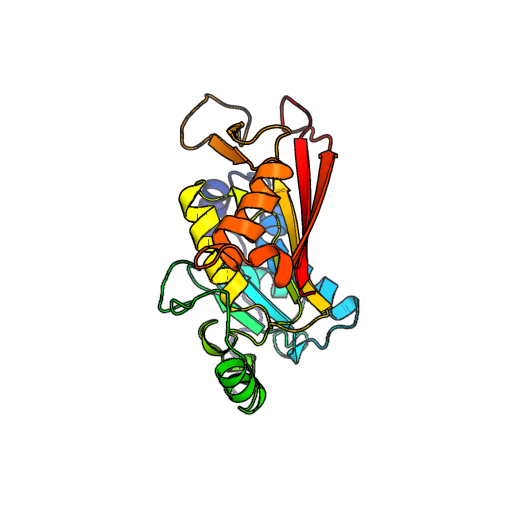HE A 1 140 ? 1.970 4.848 -7.988 1.00 91.75 140 PHE A C 1
ATOM 1112 O O . PHE A 1 140 ? 2.854 5.694 -8.060 1.00 91.75 140 PHE A O 1
ATOM 1119 N N . ASP A 1 141 ? 0.942 4.826 -8.828 1.00 84.38 141 ASP A N 1
ATOM 1120 C CA . ASP A 1 141 ? 0.795 5.644 -10.029 1.00 84.38 141 ASP A CA 1
ATOM 1121 C C . ASP A 1 141 ? 0.696 7.166 -9.754 1.00 84.38 141 ASP A C 1
ATOM 1123 O O . ASP A 1 141 ? 0.767 7.978 -10.685 1.00 84.38 141 ASP A O 1
ATOM 1127 N N . ILE A 1 142 ? 0.566 7.564 -8.482 1.00 85.06 142 ILE A N 1
ATOM 1128 C CA . ILE A 1 142 ? 0.635 8.961 -8.030 1.00 85.06 142 ILE A CA 1
ATOM 1129 C C . ILE A 1 142 ? 2.073 9.495 -8.115 1.00 85.06 142 ILE A C 1
ATOM 1131 O O . ILE A 1 142 ? 2.269 10.685 -8.381 1.00 85.06 142 ILE A O 1
ATOM 1135 N N . PHE A 1 143 ? 3.066 8.623 -7.950 1.00 89.69 143 PHE A N 1
ATOM 1136 C CA . PHE A 1 143 ? 4.470 8.975 -7.766 1.00 89.69 143 PHE A CA 1
ATOM 1137 C C . PHE A 1 143 ? 5.319 8.762 -9.029 1.00 89.69 143 PHE A C 1
ATOM 1139 O O . PHE A 1 143 ? 4.924 8.054 -9.963 1.00 89.69 143 PHE A O 1
ATOM 1146 N N . SER A 1 144 ? 6.507 9.371 -9.061 1.00 91.06 144 SER A N 1
ATOM 1147 C CA . SER A 1 144 ? 7.520 9.124 -10.100 1.00 91.06 144 SER A CA 1
ATOM 1148 C C . SER A 1 144 ? 8.081 7.692 -10.047 1.00 91.06 144 SER A C 1
ATOM 1150 O O . SER A 1 144 ? 7.912 7.000 -9.049 1.00 91.06 144 SER A O 1
ATOM 1152 N N . GLU A 1 145 ? 8.786 7.234 -11.094 1.00 94.44 145 GLU A N 1
ATOM 1153 C CA . GLU A 1 145 ? 9.403 5.885 -11.119 1.00 94.44 145 GLU A CA 1
ATOM 1154 C C . GLU A 1 145 ? 10.333 5.649 -9.911 1.00 94.44 145 GLU A C 1
ATOM 1156 O O . GLU A 1 145 ? 10.298 4.588 -9.286 1.00 94.44 145 GLU A O 1
ATOM 1161 N N . GLU A 1 146 ? 11.132 6.651 -9.532 1.00 94.94 146 GLU A N 1
ATOM 1162 C CA . GLU A 1 146 ? 12.048 6.546 -8.389 1.00 94.94 146 GLU A CA 1
ATOM 1163 C C . GLU A 1 146 ? 11.295 6.476 -7.052 1.00 94.94 146 GLU A C 1
ATOM 1165 O O . GLU A 1 146 ? 11.608 5.658 -6.184 1.00 94.94 146 GLU A O 1
ATOM 1170 N N . GLU A 1 147 ? 10.275 7.313 -6.881 1.00 94.75 147 GLU A N 1
ATOM 1171 C CA . GLU A 1 147 ? 9.439 7.311 -5.681 1.00 94.75 147 GLU A CA 1
ATOM 1172 C C . GLU A 1 147 ? 8.598 6.034 -5.574 1.00 94.75 147 GLU A C 1
ATOM 1174 O O . GLU A 1 147 ? 8.451 5.516 -4.472 1.00 94.75 147 GLU A O 1
ATOM 1179 N N . GLN A 1 148 ? 8.121 5.468 -6.690 1.00 95.81 148 GLN A N 1
ATOM 1180 C CA . GLN A 1 148 ? 7.455 4.160 -6.724 1.00 95.81 148 GLN A CA 1
ATOM 1181 C C . GLN A 1 148 ? 8.380 3.051 -6.214 1.00 95.81 148 GLN A C 1
ATOM 1183 O O . GLN A 1 148 ? 7.954 2.204 -5.428 1.00 95.81 148 GLN A O 1
ATOM 1188 N N . HIS A 1 149 ? 9.666 3.085 -6.577 1.00 95.94 149 HIS A N 1
ATOM 1189 C CA . HIS A 1 149 ? 10.647 2.159 -6.019 1.00 95.94 149 HIS A CA 1
ATOM 1190 C C . HIS A 1 149 ? 10.813 2.354 -4.507 1.00 95.94 149 HIS A C 1
ATOM 1192 O O . HIS A 1 149 ? 10.768 1.385 -3.744 1.00 95.94 149 HIS A O 1
ATOM 1198 N N . ARG A 1 150 ? 10.990 3.598 -4.044 1.00 95.25 150 ARG A N 1
ATOM 1199 C CA . ARG A 1 150 ? 11.105 3.898 -2.604 1.00 95.25 150 ARG A CA 1
ATOM 1200 C C . ARG A 1 150 ? 9.864 3.432 -1.844 1.00 95.25 150 ARG A C 1
ATOM 1202 O O . ARG A 1 150 ? 9.995 2.800 -0.798 1.00 95.25 150 ARG A O 1
ATOM 1209 N N . LEU A 1 151 ? 8.683 3.672 -2.403 1.00 95.62 151 LEU A N 1
ATOM 1210 C CA . LEU A 1 151 ? 7.407 3.247 -1.850 1.00 95.62 151 LEU A CA 1
ATOM 1211 C C . LEU A 1 151 ? 7.333 1.723 -1.728 1.00 95.62 151 LEU A C 1
ATOM 1213 O O . LEU A 1 151 ? 6.987 1.218 -0.663 1.00 95.62 151 LEU A O 1
ATOM 1217 N N . ALA A 1 152 ? 7.733 0.986 -2.769 1.00 96.19 152 ALA A N 1
ATOM 1218 C CA . ALA A 1 152 ? 7.760 -0.476 -2.748 1.00 96.19 152 ALA A CA 1
ATOM 1219 C C . ALA A 1 152 ? 8.593 -1.019 -1.577 1.00 96.19 152 ALA A C 1
ATOM 1221 O O . ALA A 1 152 ? 8.169 -1.943 -0.886 1.00 96.19 152 ALA A O 1
ATOM 1222 N N . ARG A 1 153 ? 9.753 -0.408 -1.300 1.00 94.69 153 ARG A N 1
ATOM 1223 C CA . ARG A 1 153 ? 10.611 -0.786 -0.164 1.00 94.69 153 ARG A CA 1
ATOM 1224 C C . ARG A 1 153 ? 9.952 -0.507 1.179 1.00 94.69 153 ARG A C 1
ATOM 1226 O O . ARG A 1 153 ? 9.994 -1.355 2.068 1.00 94.69 153 ARG A O 1
ATOM 1233 N N . VAL A 1 154 ? 9.361 0.677 1.319 1.00 94.19 154 VAL A N 1
ATOM 1234 C CA . VAL A 1 154 ? 8.679 1.101 2.544 1.00 94.19 154 VAL A CA 1
ATOM 1235 C C . VAL A 1 154 ? 7.525 0.145 2.856 1.00 94.19 154 VAL A C 1
ATOM 1237 O O . VAL A 1 154 ? 7.447 -0.382 3.964 1.00 94.19 154 VAL A O 1
ATOM 1240 N N . ILE A 1 155 ? 6.699 -0.174 1.860 1.00 94.94 155 ILE A N 1
ATOM 1241 C CA . ILE A 1 155 ? 5.564 -1.090 2.009 1.00 94.94 155 ILE A CA 1
ATOM 1242 C C . ILE A 1 155 ? 6.036 -2.525 2.276 1.00 94.94 155 ILE A C 1
ATOM 1244 O O . ILE A 1 155 ? 5.517 -3.180 3.178 1.00 94.94 155 ILE A O 1
ATOM 1248 N N . ALA A 1 156 ? 7.061 -3.005 1.567 1.00 95.25 156 ALA A N 1
ATOM 1249 C CA . ALA A 1 156 ? 7.642 -4.323 1.819 1.00 95.25 156 ALA A CA 1
ATOM 1250 C C . ALA A 1 156 ? 8.174 -4.481 3.250 1.00 95.25 156 ALA A C 1
ATOM 1252 O O . ALA A 1 156 ? 8.103 -5.575 3.798 1.00 95.25 156 ALA A O 1
ATOM 1253 N N . SER A 1 157 ? 8.657 -3.405 3.883 1.00 94.31 157 SER A N 1
ATOM 1254 C CA . SER A 1 157 ? 9.131 -3.460 5.273 1.00 94.31 157 SER A CA 1
ATOM 1255 C C . SER A 1 157 ? 8.033 -3.818 6.286 1.00 94.31 157 SER A C 1
ATOM 1257 O O . SER A 1 157 ? 8.338 -4.305 7.376 1.00 94.31 157 SER A O 1
ATOM 1259 N N . LEU A 1 158 ? 6.761 -3.593 5.939 1.00 95.06 158 LEU A N 1
ATOM 1260 C CA . LEU A 1 158 ? 5.599 -3.941 6.760 1.00 95.06 158 LEU A CA 1
ATOM 1261 C C . LEU A 1 158 ? 5.189 -5.409 6.613 1.00 95.06 158 LEU A C 1
ATOM 1263 O O . LEU A 1 158 ? 4.613 -5.981 7.542 1.00 95.06 158 LEU A O 1
ATOM 1267 N N . LEU A 1 159 ? 5.490 -6.015 5.463 1.00 94.50 159 LEU A N 1
ATOM 1268 C CA . LEU A 1 159 ? 5.051 -7.359 5.122 1.00 94.50 159 LEU A CA 1
ATOM 1269 C C . LEU A 1 159 ? 5.723 -8.395 6.025 1.00 94.50 159 LEU A C 1
ATOM 1271 O O . LEU A 1 159 ? 6.941 -8.403 6.212 1.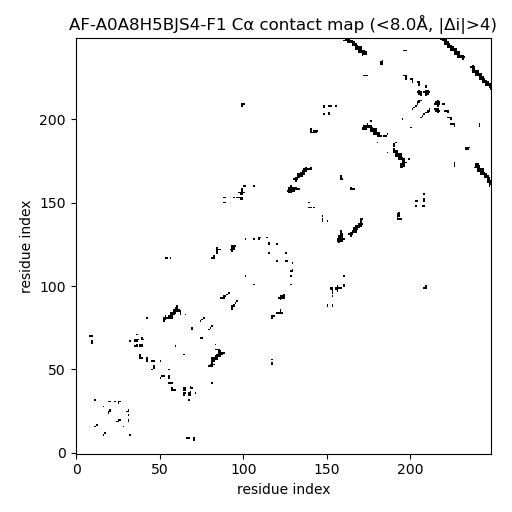00 94.50 159 LEU A O 1
ATOM 1275 N N . ARG A 1 160 ? 4.919 -9.297 6.581 1.00 91.69 160 ARG A N 1
ATOM 1276 C CA . ARG A 1 160 ? 5.402 -10.420 7.377 1.00 91.69 160 ARG A CA 1
ATOM 1277 C C . ARG A 1 160 ? 6.112 -11.433 6.465 1.00 91.69 160 ARG A C 1
ATOM 1279 O O . ARG A 1 160 ? 5.473 -11.930 5.537 1.00 91.69 160 ARG A O 1
ATOM 1286 N N . PRO A 1 161 ? 7.378 -11.798 6.736 1.00 88.62 161 PRO A N 1
ATOM 1287 C CA . PRO A 1 161 ? 8.159 -12.730 5.917 1.00 88.62 161 PRO A CA 1
ATOM 1288 C C . PRO A 1 161 ? 7.778 -14.189 6.210 1.00 88.62 161 PRO A C 1
ATOM 1290 O O . PRO A 1 161 ? 8.572 -14.975 6.723 1.00 88.62 161 PRO A O 1
ATOM 1293 N N . GLU A 1 162 ? 6.526 -14.531 5.929 1.00 87.75 162 GLU A N 1
ATOM 1294 C CA . GLU A 1 162 ? 5.958 -15.865 6.102 1.00 87.75 162 GLU A CA 1
ATOM 1295 C C . GLU A 1 162 ? 5.106 -16.226 4.889 1.00 87.75 162 GLU A C 1
ATOM 1297 O O . GLU A 1 162 ? 4.433 -15.367 4.310 1.00 87.75 162 GLU A O 1
ATOM 1302 N N . ALA A 1 163 ? 5.125 -17.506 4.523 1.00 88.50 163 ALA A N 1
ATOM 1303 C CA . ALA A 1 163 ? 4.290 -18.039 3.462 1.00 88.50 163 ALA A CA 1
ATOM 1304 C C . ALA A 1 163 ? 2.811 -17.695 3.704 1.00 88.50 163 ALA A C 1
ATOM 1306 O O . ALA A 1 163 ? 2.276 -17.861 4.800 1.00 88.50 163 ALA A O 1
ATOM 1307 N N . GLY A 1 164 ? 2.143 -17.209 2.658 1.00 89.62 164 GLY A N 1
ATOM 1308 C CA . GLY A 1 164 ? 0.756 -16.742 2.732 1.00 89.62 164 GLY A CA 1
ATOM 1309 C C . GLY A 1 164 ? 0.607 -15.239 2.971 1.00 89.62 164 GLY A C 1
ATOM 1310 O O . GLY A 1 164 ? -0.467 -14.708 2.685 1.00 89.62 164 GLY A O 1
ATOM 1311 N N . SER A 1 165 ? 1.664 -14.535 3.391 1.00 94.12 165 SER A N 1
ATOM 1312 C CA . SER A 1 165 ? 1.645 -13.073 3.407 1.00 94.12 165 SER A CA 1
ATOM 1313 C C . SER A 1 165 ? 1.616 -12.500 1.989 1.00 94.12 165 SER A C 1
ATOM 1315 O O . SER A 1 165 ? 2.279 -13.019 1.083 1.00 94.12 165 SER A O 1
ATOM 1317 N N . VAL A 1 166 ? 0.862 -11.418 1.785 1.00 96.25 166 VAL A N 1
ATOM 1318 C CA . VAL A 1 166 ? 0.548 -10.881 0.455 1.00 96.25 166 VAL A CA 1
ATOM 1319 C C . VAL A 1 166 ? 0.537 -9.349 0.419 1.00 96.25 166 VAL A C 1
ATOM 1321 O O . VAL A 1 166 ? 0.005 -8.696 1.314 1.00 96.25 166 VAL A O 1
ATOM 1324 N N . ILE A 1 167 ? 1.075 -8.774 -0.657 1.00 96.62 167 ILE A N 1
ATOM 1325 C CA . ILE A 1 167 ? 0.806 -7.392 -1.081 1.00 96.62 167 ILE A CA 1
ATOM 1326 C C . ILE A 1 167 ? -0.001 -7.477 -2.369 1.00 96.62 167 ILE A C 1
ATOM 1328 O O . ILE A 1 167 ? 0.389 -8.190 -3.292 1.00 96.62 167 ILE A O 1
ATOM 1332 N N . PHE A 1 168 ? -1.126 -6.779 -2.456 1.00 95.50 168 PHE A N 1
ATOM 1333 C CA . PHE A 1 168 ? -1.974 -6.854 -3.639 1.00 95.50 168 PHE A CA 1
ATOM 1334 C C . PHE A 1 168 ? -2.730 -5.561 -3.909 1.00 95.50 168 PHE A C 1
ATOM 1336 O O . PHE A 1 168 ? -2.986 -4.758 -3.014 1.00 95.50 168 PHE A O 1
ATOM 1343 N N . GLY A 1 169 ? -3.129 -5.395 -5.163 1.00 91.50 169 GLY A N 1
ATOM 1344 C CA . GLY A 1 169 ? -4.017 -4.328 -5.587 1.00 91.50 169 GLY A CA 1
ATOM 1345 C C . GLY A 1 169 ? -3.800 -3.950 -7.041 1.00 91.50 169 GLY A C 1
ATOM 1346 O O . GLY A 1 169 ? -3.130 -4.656 -7.800 1.00 91.50 169 GLY A O 1
ATOM 1347 N N . GLN A 1 170 ? -4.442 -2.862 -7.443 1.00 88.50 170 GLN A N 1
ATOM 1348 C CA . GLN A 1 170 ? -4.584 -2.500 -8.842 1.00 88.50 170 GLN A CA 1
ATOM 1349 C C . GLN A 1 170 ? -3.993 -1.125 -9.140 1.00 88.50 170 GLN A C 1
ATOM 1351 O O . GLN A 1 170 ? -4.269 -0.148 -8.441 1.00 88.50 170 GLN A O 1
ATOM 1356 N N . HIS A 1 171 ? -3.233 -1.047 -10.227 1.00 89.31 171 HIS A N 1
ATOM 1357 C CA . HIS A 1 171 ? -2.450 0.122 -10.611 1.00 89.31 171 HIS A CA 1
ATOM 1358 C C . HIS A 1 171 ? -2.625 0.454 -12.085 1.00 89.31 171 HIS A C 1
ATOM 1360 O O . HIS A 1 171 ? -2.887 -0.416 -12.916 1.00 89.31 171 HIS A O 1
ATOM 1366 N N . SER A 1 172 ? -2.474 1.727 -12.425 1.00 86.31 172 SER A N 1
ATOM 1367 C CA . SER A 1 172 ? -2.425 2.165 -13.817 1.00 86.31 172 SER A CA 1
ATOM 1368 C C . SER A 1 172 ? -1.183 1.605 -14.503 1.00 86.31 172 SER A C 1
ATOM 1370 O O . SER A 1 172 ? -0.072 1.698 -13.978 1.00 86.31 172 SER A O 1
ATOM 1372 N N . ALA A 1 173 ? -1.371 1.060 -15.699 1.00 88.19 173 ALA A N 1
ATOM 1373 C CA . ALA A 1 173 ? -0.350 0.285 -16.379 1.00 88.19 173 ALA A CA 1
ATOM 1374 C C . ALA A 1 173 ? -0.273 0.583 -17.875 1.00 88.19 173 ALA A C 1
ATOM 1376 O O . ALA A 1 173 ? -1.085 1.331 -18.425 1.00 88.19 173 ALA A O 1
ATOM 1377 N N . ARG A 1 174 ? 0.744 -0.002 -18.511 1.00 87.69 174 ARG A N 1
ATOM 1378 C CA . ARG A 1 174 ? 0.941 -0.032 -19.964 1.00 87.69 174 ARG A CA 1
ATOM 1379 C C . ARG A 1 174 ? 1.534 -1.385 -20.380 1.00 87.69 174 ARG A C 1
ATOM 1381 O O . ARG A 1 174 ? 2.126 -2.048 -19.529 1.00 87.69 174 ARG A O 1
ATOM 1388 N N . PRO A 1 175 ? 1.500 -1.775 -21.667 1.00 89.00 175 PRO A N 1
ATOM 1389 C CA . PRO A 1 175 ? 2.126 -3.020 -22.113 1.00 89.00 175 PRO A CA 1
ATOM 1390 C C . PRO A 1 175 ? 3.654 -2.918 -22.062 1.00 89.00 175 PRO A C 1
ATOM 1392 O O . PRO A 1 175 ? 4.346 -3.901 -21.841 1.00 89.00 175 PRO A O 1
ATOM 1395 N N . GLU A 1 176 ? 4.175 -1.699 -22.215 1.00 92.62 176 GLU A N 1
ATOM 1396 C CA . GLU A 1 176 ? 5.581 -1.348 -22.045 1.00 92.62 176 GLU A CA 1
ATOM 1397 C C . GLU A 1 176 ? 5.691 -0.211 -21.031 1.00 92.62 176 GLU A C 1
ATOM 1399 O O . GLU A 1 176 ? 4.901 0.741 -21.068 1.00 92.62 176 GLU A O 1
ATOM 1404 N N . LYS A 1 177 ? 6.677 -0.293 -20.129 1.00 94.00 177 LYS A N 1
ATOM 1405 C CA . LYS A 1 177 ? 6.845 0.711 -19.075 1.00 94.00 177 LYS A CA 1
ATOM 1406 C C . LYS A 1 177 ? 7.056 2.102 -19.673 1.00 94.00 177 LYS A C 1
ATOM 1408 O O . LYS A 1 177 ? 7.779 2.268 -20.655 1.00 94.00 177 LYS A O 1
ATOM 1413 N N . GLY A 1 178 ? 6.472 3.119 -19.054 1.00 91.81 178 GLY A N 1
ATOM 1414 C CA . GLY A 1 178 ? 6.686 4.502 -19.459 1.00 91.81 178 GLY A CA 1
ATOM 1415 C C . GLY A 1 178 ? 5.543 5.418 -19.069 1.00 91.81 178 GLY A C 1
ATOM 1416 O O . GLY A 1 178 ? 4.679 5.072 -18.268 1.00 91.81 178 GLY A O 1
ATOM 1417 N N . PHE A 1 179 ? 5.538 6.607 -19.661 1.00 89.38 179 PHE A N 1
ATOM 1418 C CA . PHE A 1 179 ? 4.595 7.649 -19.283 1.00 89.38 179 PHE A CA 1
ATOM 1419 C C . PHE A 1 179 ? 3.242 7.523 -19.982 1.00 89.38 179 PHE A C 1
ATOM 1421 O O . PHE A 1 179 ? 3.152 7.126 -21.147 1.00 89.38 179 PHE A O 1
ATOM 1428 N N . ARG A 1 180 ? 2.194 7.911 -19.259 1.00 81.75 180 ARG A N 1
ATOM 1429 C CA . ARG A 1 180 ? 0.811 8.021 -19.720 1.00 81.75 180 ARG A CA 1
ATOM 1430 C C . ARG A 1 180 ? 0.231 9.375 -19.306 1.00 81.75 180 ARG A C 1
ATOM 1432 O O . ARG A 1 180 ? 0.661 9.954 -18.314 1.00 81.75 180 ARG A O 1
ATOM 1439 N N . LYS A 1 181 ? -0.761 9.880 -20.046 1.00 77.38 181 LYS A N 1
ATOM 1440 C CA . LYS A 1 181 ? -1.537 11.053 -19.616 1.00 77.38 181 LYS A CA 1
ATOM 1441 C C . LYS A 1 181 ? -2.523 10.690 -18.506 1.00 77.38 181 LYS A C 1
ATOM 1443 O O . LYS A 1 181 ? -3.268 9.724 -18.661 1.00 77.38 181 LYS A O 1
ATOM 1448 N N . ARG A 1 182 ? -2.572 11.495 -17.444 1.00 68.94 182 ARG A N 1
ATOM 1449 C CA . ARG A 1 182 ? -3.519 11.327 -16.328 1.00 68.94 182 ARG A CA 1
ATOM 1450 C C . ARG A 1 182 ? -4.944 11.748 -16.705 1.00 68.94 182 ARG A C 1
ATOM 1452 O O . ARG A 1 182 ? -5.896 11.101 -16.285 1.00 68.94 182 ARG A O 1
ATOM 1459 N N . TRP A 1 183 ? -5.100 12.804 -17.509 1.00 66.00 183 TRP A N 1
ATOM 1460 C CA . TRP A 1 183 ? -6.399 13.315 -17.970 1.00 66.00 183 TRP A CA 1
ATOM 1461 C C . TRP A 1 183 ? -6.340 13.943 -19.373 1.00 66.00 183 TRP A C 1
ATOM 1463 O O . TRP A 1 183 ? -5.272 14.137 -19.972 1.00 66.00 183 TRP A O 1
ATOM 1473 N N . ARG A 1 184 ? -7.521 14.292 -19.913 1.00 61.78 184 ARG A N 1
ATOM 1474 C CA . ARG A 1 184 ? -7.663 15.020 -21.185 1.00 61.78 184 ARG A CA 1
ATOM 1475 C C . ARG A 1 184 ? -7.088 16.429 -21.048 1.00 61.78 184 ARG A C 1
ATOM 1477 O O . ARG A 1 184 ? -7.700 17.313 -20.459 1.00 61.78 184 ARG A O 1
ATOM 1484 N N . GLY A 1 185 ? -5.901 16.638 -21.605 1.00 63.69 185 GLY A N 1
ATOM 1485 C CA . GLY A 1 185 ? -5.235 17.933 -21.585 1.00 63.69 185 GLY A CA 1
ATOM 1486 C C . GLY A 1 185 ? -3.895 17.938 -22.324 1.00 63.69 185 GLY A C 1
ATOM 1487 O O . GLY A 1 185 ? -3.476 16.910 -22.884 1.00 63.69 185 GLY A O 1
ATOM 1488 N N . PRO A 1 186 ? -3.213 19.098 -22.335 1.00 66.06 186 PRO A N 1
ATOM 1489 C CA . PRO A 1 186 ? -1.853 19.217 -22.844 1.00 66.06 186 PRO A CA 1
ATOM 1490 C C . PRO A 1 186 ? -0.922 18.224 -22.139 1.00 66.06 186 PRO A C 1
ATOM 1492 O O . PRO A 1 186 ? -1.125 17.895 -20.969 1.00 66.06 186 PRO A O 1
ATOM 1495 N N . ALA A 1 187 ? 0.085 17.725 -22.855 1.00 70.44 187 ALA A N 1
ATOM 1496 C CA . ALA A 1 187 ? 1.140 16.936 -22.230 1.00 70.44 187 ALA A CA 1
ATOM 1497 C C . ALA A 1 187 ? 2.022 17.885 -21.404 1.00 70.44 187 ALA A C 1
ATOM 1499 O O . ALA A 1 187 ? 2.706 18.737 -21.965 1.00 70.44 187 ALA A O 1
ATOM 1500 N N . THR A 1 188 ? 1.953 17.761 -20.084 1.00 76.38 188 THR A N 1
ATOM 1501 C CA . THR A 1 188 ? 2.791 18.473 -19.113 1.00 76.38 188 THR A CA 1
ATOM 1502 C C . THR A 1 188 ? 3.293 17.466 -18.089 1.00 76.38 188 THR A C 1
ATOM 1504 O O . THR A 1 188 ? 2.676 16.409 -17.931 1.00 76.38 188 THR A O 1
ATOM 1507 N N . ASP A 1 189 ? 4.353 17.799 -17.355 1.00 70.06 189 ASP A N 1
ATOM 1508 C CA . ASP A 1 189 ? 4.864 16.936 -16.280 1.00 70.06 189 ASP A CA 1
ATOM 1509 C C . ASP A 1 189 ? 3.778 16.643 -15.234 1.00 70.06 189 ASP A C 1
ATOM 1511 O O . ASP A 1 189 ? 3.612 15.506 -14.806 1.00 70.06 189 ASP A O 1
ATOM 1515 N N . ALA A 1 190 ? 2.941 17.638 -14.920 1.00 71.50 190 ALA A N 1
ATOM 1516 C CA . ALA A 1 190 ? 1.805 17.482 -14.012 1.00 71.50 190 ALA A CA 1
ATOM 1517 C C . ALA A 1 190 ? 0.713 16.528 -14.541 1.00 71.50 190 ALA A C 1
ATOM 1519 O O . ALA A 1 190 ? 0.016 15.897 -13.749 1.00 71.50 190 ALA A O 1
ATOM 1520 N N . ASN A 1 191 ? 0.554 16.414 -15.865 1.00 73.44 191 ASN A N 1
ATOM 1521 C CA . ASN A 1 191 ? -0.409 15.518 -16.515 1.00 73.44 191 ASN A CA 1
ATOM 1522 C C . ASN A 1 191 ? 0.224 14.174 -16.925 1.00 73.44 191 ASN A C 1
ATOM 1524 O O . ASN A 1 191 ? -0.388 13.399 -17.656 1.00 73.44 191 ASN A O 1
ATOM 1528 N N . SER A 1 192 ? 1.452 13.891 -16.496 1.00 80.62 192 SER A N 1
ATOM 1529 C CA . SER A 1 192 ? 2.154 12.651 -16.804 1.00 80.62 192 SER A CA 1
ATOM 1530 C C . SER A 1 192 ? 2.126 11.713 -15.598 1.00 80.62 192 SER A C 1
ATOM 1532 O O . SER A 1 192 ? 2.284 12.133 -14.455 1.00 80.62 192 SER A O 1
ATOM 1534 N N . MET A 1 193 ? 1.906 10.424 -15.827 1.00 83.75 193 MET A N 1
ATOM 1535 C CA . MET A 1 193 ? 2.063 9.375 -14.819 1.00 83.75 193 MET A CA 1
ATOM 1536 C C . MET A 1 193 ? 2.995 8.298 -15.339 1.00 83.75 193 MET A C 1
ATOM 1538 O O . MET A 1 193 ? 2.898 7.910 -16.504 1.00 83.75 193 MET A O 1
ATOM 1542 N N . PHE A 1 194 ? 3.890 7.817 -14.482 1.00 90.50 194 PHE A N 1
ATOM 1543 C CA . PHE A 1 194 ? 4.708 6.663 -14.807 1.00 90.50 194 PHE A CA 1
ATOM 1544 C C . PHE A 1 194 ? 3.911 5.383 -14.556 1.00 90.50 194 PHE A C 1
ATOM 1546 O O . PHE A 1 194 ? 3.385 5.174 -13.463 1.00 90.50 194 PHE A O 1
ATOM 1553 N N . CYS A 1 195 ? 3.842 4.534 -15.574 1.00 91.12 195 CYS A N 1
ATOM 1554 C CA . CYS A 1 195 ? 3.159 3.253 -15.535 1.00 91.12 195 CYS A CA 1
ATOM 1555 C C . CYS A 1 195 ? 4.161 2.128 -15.779 1.00 91.12 195 CYS A C 1
ATOM 1557 O O . CYS A 1 195 ? 4.938 2.161 -16.739 1.00 91.12 195 CYS A O 1
ATOM 1559 N N . HIS A 1 196 ? 4.099 1.102 -14.940 1.00 94.62 196 HIS A N 1
ATOM 1560 C CA . HIS A 1 196 ? 4.834 -0.132 -15.166 1.00 94.62 196 HIS A CA 1
ATOM 1561 C C . HIS A 1 196 ? 4.152 -1.005 -16.229 1.00 94.62 196 HIS A C 1
ATOM 1563 O O . HIS A 1 196 ? 2.938 -0.927 -16.432 1.00 94.62 196 HIS A O 1
ATOM 1569 N N . SER A 1 197 ? 4.952 -1.851 -16.879 1.00 93.81 197 SER A N 1
ATOM 1570 C CA . SER A 1 197 ? 4.459 -3.046 -17.563 1.00 93.81 197 SER A CA 1
ATOM 1571 C C . SER A 1 197 ? 4.472 -4.238 -16.612 1.00 93.81 197 SER A C 1
ATOM 1573 O O . SER A 1 197 ? 5.093 -4.153 -15.545 1.00 93.81 197 SER A O 1
ATOM 1575 N N . PRO A 1 198 ? 3.839 -5.369 -16.967 1.00 94.25 198 PRO A N 1
ATOM 1576 C CA . PRO A 1 198 ? 3.931 -6.578 -16.156 1.00 94.25 198 PRO A CA 1
ATOM 1577 C C . PRO A 1 198 ? 5.377 -6.996 -15.858 1.00 94.25 198 PRO A C 1
ATOM 1579 O O . PRO A 1 198 ? 5.693 -7.400 -14.738 1.00 94.25 198 PRO A O 1
ATOM 1582 N N . GLU A 1 199 ? 6.274 -6.852 -16.831 1.00 96.44 199 GLU A N 1
ATOM 1583 C CA . GLU A 1 199 ? 7.693 -7.185 -16.708 1.00 96.44 199 GLU A CA 1
ATOM 1584 C C . GLU A 1 199 ? 8.407 -6.217 -15.768 1.00 96.44 199 GLU A C 1
ATOM 1586 O O . GLU A 1 199 ? 9.095 -6.660 -14.847 1.00 96.44 199 GLU A O 1
ATOM 1591 N N . SER A 1 200 ? 8.223 -4.904 -15.950 1.00 96.56 200 SER A N 1
ATOM 1592 C CA . SER A 1 200 ? 8.902 -3.922 -15.101 1.00 96.56 200 SER A CA 1
ATOM 1593 C C . SER A 1 200 ? 8.351 -3.900 -13.675 1.00 96.56 200 SER A C 1
ATOM 1595 O O . SER A 1 200 ? 9.083 -3.557 -12.748 1.00 96.56 200 SER A O 1
ATOM 1597 N N . TRP A 1 201 ? 7.089 -4.292 -13.475 1.00 96.56 201 TRP A N 1
ATOM 1598 C CA . TRP A 1 201 ? 6.509 -4.484 -12.148 1.00 96.56 201 TRP A CA 1
ATOM 1599 C C . TRP A 1 201 ? 7.121 -5.696 -11.441 1.00 96.56 201 TRP A C 1
ATOM 1601 O O . TRP A 1 201 ? 7.535 -5.599 -10.286 1.00 96.56 201 TRP A O 1
ATOM 1611 N N . LYS A 1 202 ? 7.258 -6.834 -12.137 1.00 96.81 202 LYS A N 1
ATOM 1612 C CA . LYS A 1 202 ? 7.970 -8.007 -11.601 1.00 96.81 202 LYS A CA 1
ATOM 1613 C C . LYS A 1 202 ? 9.414 -7.668 -11.254 1.00 96.81 202 LYS A C 1
ATOM 1615 O O . LYS A 1 202 ? 9.8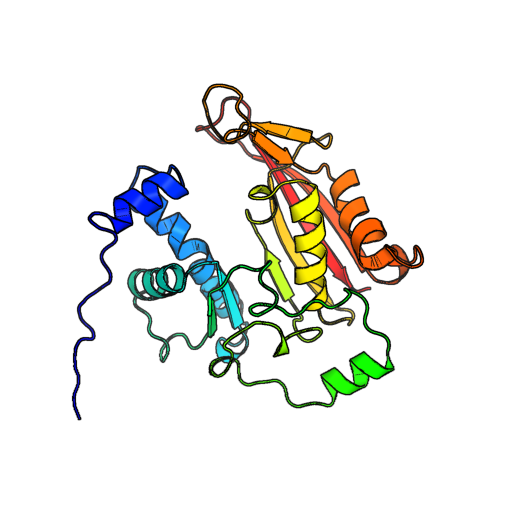80 -8.029 -10.178 1.00 96.81 202 LYS A O 1
ATOM 1620 N N . GLU A 1 203 ? 10.108 -6.951 -12.133 1.00 97.44 203 GLU A N 1
ATOM 1621 C CA . GLU A 1 203 ? 11.491 -6.535 -11.911 1.00 97.44 203 GLU A CA 1
ATOM 1622 C C . GLU A 1 203 ? 11.646 -5.619 -10.690 1.00 97.44 203 GLU A C 1
ATOM 1624 O O . GLU A 1 203 ? 12.561 -5.840 -9.893 1.00 97.44 203 GLU A O 1
ATOM 1629 N N . LEU A 1 204 ? 10.735 -4.657 -10.496 1.00 96.94 204 LEU A N 1
ATOM 1630 C CA . LEU A 1 204 ? 10.711 -3.798 -9.310 1.00 96.94 204 LEU A CA 1
ATOM 1631 C C . LEU A 1 204 ? 10.736 -4.634 -8.024 1.00 96.94 204 LEU A C 1
ATOM 1633 O O . LEU A 1 204 ? 11.607 -4.439 -7.182 1.00 96.94 204 LEU A O 1
ATOM 1637 N N . TRP A 1 205 ? 9.827 -5.597 -7.883 1.00 96.62 205 TRP A N 1
ATOM 1638 C CA . TRP A 1 205 ? 9.716 -6.380 -6.652 1.00 96.62 205 TRP A CA 1
ATOM 1639 C C . TRP A 1 205 ? 10.802 -7.453 -6.518 1.00 96.62 205 TRP A C 1
ATOM 1641 O O . TRP A 1 205 ? 11.426 -7.557 -5.461 1.00 96.62 205 TRP A O 1
ATOM 1651 N N . LEU A 1 206 ? 11.060 -8.229 -7.576 1.00 96.44 206 LEU A N 1
ATOM 1652 C CA . LEU A 1 206 ? 12.005 -9.351 -7.548 1.00 96.44 206 LEU A CA 1
ATOM 1653 C C . LEU A 1 206 ? 13.458 -8.886 -7.486 1.00 96.44 206 LEU A C 1
ATOM 1655 O O . LEU A 1 206 ? 14.246 -9.463 -6.747 1.00 96.44 206 LEU A O 1
ATOM 1659 N N . LYS A 1 207 ? 13.831 -7.851 -8.241 1.00 96.19 207 LYS A N 1
ATOM 1660 C CA . LYS A 1 207 ? 15.220 -7.373 -8.291 1.00 96.19 207 LYS A CA 1
ATOM 1661 C C . LYS A 1 207 ? 15.412 -6.089 -7.502 1.00 96.19 207 LYS A C 1
ATOM 1663 O O . LYS A 1 207 ? 16.401 -5.971 -6.797 1.00 96.19 207 LYS A O 1
ATOM 1668 N N . GLY A 1 208 ? 14.481 -5.143 -7.610 1.00 95.06 208 GLY A N 1
ATOM 1669 C CA . GLY A 1 208 ? 14.616 -3.822 -6.991 1.00 95.06 208 GLY A CA 1
ATOM 1670 C C . GLY A 1 208 ? 14.360 -3.797 -5.484 1.00 95.06 208 GLY A C 1
ATOM 1671 O O . GLY A 1 208 ? 14.941 -2.969 -4.796 1.00 95.06 208 GLY A O 1
ATOM 1672 N N . VAL A 1 209 ? 13.525 -4.700 -4.963 1.00 95.25 209 VAL A N 1
ATOM 1673 C CA . VAL A 1 209 ? 13.144 -4.716 -3.542 1.00 95.25 209 VAL A CA 1
ATOM 1674 C C . VAL A 1 209 ? 13.679 -5.964 -2.849 1.00 95.25 209 VAL A C 1
ATOM 1676 O O . VAL A 1 209 ? 14.591 -5.884 -2.030 1.00 95.25 209 VAL A O 1
ATOM 1679 N N . PHE A 1 210 ? 13.153 -7.142 -3.184 1.00 93.56 210 PHE A N 1
ATOM 1680 C CA . PHE A 1 210 ? 13.494 -8.375 -2.473 1.00 93.56 210 PHE A CA 1
ATOM 1681 C C . PHE A 1 210 ? 14.794 -9.015 -2.950 1.00 93.56 210 PHE A C 1
ATOM 1683 O O . PHE A 1 210 ? 15.315 -9.864 -2.240 1.00 93.56 210 PHE A O 1
ATOM 1690 N N . GLY A 1 211 ? 15.329 -8.633 -4.108 1.00 94.12 211 GLY A N 1
ATOM 1691 C CA . GLY A 1 211 ? 16.607 -9.119 -4.638 1.00 94.12 211 GLY A CA 1
ATOM 1692 C C . GLY A 1 211 ? 17.706 -8.065 -4.676 1.00 94.12 211 GLY A C 1
ATOM 1693 O O . GLY A 1 211 ? 18.774 -8.348 -5.205 1.00 94.12 211 GLY A O 1
ATOM 1694 N N . GLU A 1 212 ? 17.473 -6.871 -4.129 1.00 92.38 212 GLU A N 1
ATOM 1695 C CA . GLU A 1 212 ? 18.349 -5.712 -4.342 1.00 92.38 212 GLU A CA 1
ATOM 1696 C C . GLU A 1 212 ? 19.799 -5.973 -3.914 1.00 92.38 212 GLU A C 1
ATOM 1698 O O . GLU A 1 212 ? 20.745 -5.595 -4.600 1.00 92.38 212 GLU A O 1
ATOM 1703 N N . TYR A 1 213 ? 19.968 -6.642 -2.772 1.00 87.75 213 TYR A N 1
ATOM 1704 C CA . TYR A 1 213 ? 21.271 -6.800 -2.133 1.00 87.75 213 TYR A CA 1
ATOM 1705 C C . TYR A 1 213 ? 22.052 -8.030 -2.603 1.00 87.75 213 TYR A C 1
ATOM 1707 O O . TYR A 1 213 ? 23.280 -8.021 -2.568 1.00 87.75 213 TYR A O 1
ATOM 1715 N N . ASP A 1 214 ? 21.366 -9.104 -2.994 1.00 91.00 214 ASP A N 1
ATOM 1716 C CA . ASP A 1 214 ? 21.996 -10.406 -3.258 1.00 91.00 214 ASP A CA 1
ATOM 1717 C C . ASP A 1 214 ? 21.394 -11.179 -4.442 1.00 91.00 214 ASP A C 1
ATOM 1719 O O . ASP A 1 214 ? 21.788 -12.317 -4.697 1.00 91.00 214 ASP A O 1
ATOM 1723 N N . GLY A 1 215 ? 20.442 -10.586 -5.164 1.00 93.12 215 GLY A N 1
ATOM 1724 C CA . GLY A 1 215 ? 19.787 -11.185 -6.324 1.00 93.12 215 GLY A CA 1
ATOM 1725 C C . GLY A 1 215 ? 18.780 -12.294 -6.007 1.00 93.12 215 GLY A C 1
ATOM 1726 O O . GLY A 1 215 ? 18.240 -12.880 -6.940 1.00 93.12 215 GLY A O 1
ATOM 1727 N N . LYS A 1 216 ? 18.486 -12.588 -4.733 1.00 91.81 216 LYS A N 1
ATOM 1728 C CA . LYS A 1 216 ? 17.652 -13.741 -4.330 1.00 91.81 216 LYS A CA 1
ATOM 1729 C C . LYS A 1 216 ? 16.171 -13.417 -4.126 1.00 91.81 216 LYS A C 1
ATOM 1731 O O . LYS A 1 216 ? 15.515 -14.002 -3.269 1.00 91.81 216 LYS A O 1
ATOM 1736 N N . GLY A 1 217 ? 15.622 -12.456 -4.865 1.00 92.75 217 GLY A N 1
ATOM 1737 C CA . GLY A 1 217 ? 14.208 -12.097 -4.707 1.00 92.75 217 GLY A CA 1
ATOM 1738 C C . GLY A 1 217 ? 13.253 -13.228 -5.087 1.00 92.75 217 GLY A C 1
ATOM 1739 O O . GLY A 1 217 ? 12.255 -13.428 -4.401 1.00 92.75 217 GLY A O 1
ATOM 1740 N N . GLU A 1 218 ? 13.589 -14.011 -6.115 1.00 94.50 218 GLU A N 1
ATOM 1741 C CA . GLU A 1 218 ? 12.786 -15.161 -6.569 1.00 94.50 218 GLU A CA 1
ATOM 1742 C C . GLU A 1 218 ? 12.734 -16.302 -5.542 1.00 94.50 218 GLU A C 1
ATOM 1744 O O . GLU A 1 218 ? 11.735 -17.016 -5.483 1.00 94.50 218 GLU A O 1
ATOM 1749 N N . ASP A 1 219 ? 13.758 -16.421 -4.689 1.00 91.94 219 ASP A N 1
ATOM 1750 C CA . ASP A 1 219 ? 13.790 -17.384 -3.579 1.00 91.94 219 ASP A CA 1
ATOM 1751 C C . ASP A 1 219 ? 12.890 -16.947 -2.406 1.00 91.94 219 ASP A C 1
ATOM 1753 O O . ASP A 1 219 ? 12.596 -17.743 -1.516 1.00 91.94 219 ASP A O 1
ATOM 1757 N N . ARG A 1 220 ? 12.504 -15.663 -2.349 1.00 89.38 220 ARG A N 1
ATOM 1758 C CA . ARG A 1 220 ? 11.801 -15.049 -1.205 1.00 89.38 220 ARG A CA 1
ATOM 1759 C C . ARG A 1 220 ? 10.323 -14.812 -1.464 1.00 89.38 220 ARG A C 1
ATOM 1761 O O . ARG A 1 220 ? 9.516 -14.860 -0.533 1.00 89.38 220 ARG A O 1
ATOM 1768 N N . ILE A 1 221 ? 9.984 -14.455 -2.698 1.00 93.38 221 ILE A N 1
ATOM 1769 C CA . ILE A 1 221 ? 8.642 -14.030 -3.082 1.00 93.38 221 ILE A CA 1
ATOM 1770 C C . ILE A 1 221 ? 8.279 -14.543 -4.474 1.00 93.38 221 ILE A C 1
ATOM 1772 O O . ILE A 1 221 ? 9.120 -14.885 -5.302 1.00 93.38 221 ILE A O 1
ATOM 1776 N N . LYS A 1 222 ? 6.982 -14.556 -4.747 1.00 95.38 222 LYS A N 1
ATOM 1777 C CA . LYS A 1 222 ? 6.389 -14.749 -6.063 1.00 95.38 222 LYS A CA 1
ATOM 1778 C C . LYS A 1 222 ? 5.623 -13.485 -6.439 1.00 95.38 222 LYS A C 1
ATOM 1780 O O . LYS A 1 222 ? 4.914 -12.920 -5.607 1.00 95.38 222 LYS A O 1
ATOM 1785 N N . VAL A 1 223 ? 5.735 -13.064 -7.697 1.00 96.12 223 VAL A N 1
ATOM 1786 C CA . VAL A 1 223 ? 5.014 -11.898 -8.222 1.00 96.12 223 VAL A CA 1
ATOM 1787 C C . VAL A 1 223 ? 4.141 -12.330 -9.395 1.00 96.12 223 VAL A C 1
ATOM 1789 O O . VAL A 1 223 ? 4.640 -12.626 -10.484 1.00 96.12 223 VAL A O 1
ATOM 1792 N N . ASP A 1 224 ? 2.834 -12.360 -9.160 1.00 94.50 224 ASP A N 1
ATOM 1793 C CA . ASP A 1 224 ? 1.809 -12.591 -10.170 1.00 94.50 224 ASP A CA 1
ATOM 1794 C C . ASP A 1 224 ? 1.272 -11.232 -10.647 1.00 94.50 224 ASP A C 1
ATOM 1796 O O . ASP A 1 224 ? 0.970 -10.346 -9.845 1.00 94.50 224 ASP A O 1
ATOM 1800 N N . VAL A 1 225 ? 1.200 -11.043 -11.965 1.00 92.69 225 VAL A N 1
ATOM 1801 C CA . VAL A 1 225 ? 0.781 -9.775 -12.574 1.00 92.69 225 VAL A CA 1
ATOM 1802 C C . VAL A 1 225 ? -0.103 -10.064 -13.773 1.00 92.69 225 VAL A C 1
ATOM 1804 O O . VAL A 1 225 ? 0.294 -10.834 -14.649 1.00 92.69 225 VAL A O 1
ATOM 1807 N N . GLU A 1 226 ? -1.267 -9.428 -13.813 1.00 90.44 226 GLU A N 1
ATOM 1808 C CA . GLU A 1 226 ? -2.208 -9.482 -14.926 1.00 90.44 226 GLU A CA 1
ATOM 1809 C C . GLU A 1 226 ? -2.439 -8.070 -15.462 1.00 90.44 226 GLU A C 1
ATOM 1811 O O . GLU A 1 226 ? -2.743 -7.157 -14.697 1.00 90.44 226 GLU A O 1
ATOM 1816 N N . LEU A 1 227 ? -2.279 -7.891 -16.774 1.00 86.88 227 LEU A N 1
ATOM 1817 C CA . LEU A 1 227 ? -2.629 -6.656 -17.470 1.00 86.88 227 LEU A CA 1
ATOM 1818 C C . LEU A 1 227 ? -4.039 -6.805 -18.040 1.00 86.88 227 LEU A C 1
ATOM 1820 O O . LEU A 1 227 ? -4.281 -7.688 -18.862 1.00 86.88 227 LEU A O 1
ATOM 1824 N N . ALA A 1 228 ? -4.945 -5.927 -17.629 1.00 83.06 228 ALA A N 1
ATOM 1825 C CA . ALA A 1 228 ? -6.323 -5.893 -18.089 1.00 83.06 228 ALA A CA 1
ATOM 1826 C C . ALA A 1 228 ? -6.637 -4.541 -18.733 1.00 83.06 228 ALA A C 1
ATOM 1828 O O . ALA A 1 228 ? -6.331 -3.484 -18.179 1.00 83.06 228 ALA A O 1
ATOM 1829 N N . GLN A 1 229 ? -7.293 -4.566 -19.891 1.00 77.62 229 GLN A N 1
ATOM 1830 C CA . GLN A 1 229 ? -7.843 -3.360 -20.497 1.00 77.62 229 GLN A CA 1
ATOM 1831 C C . GLN A 1 229 ? -9.246 -3.099 -19.934 1.00 77.62 229 GLN A C 1
ATOM 1833 O O . GLN A 1 229 ? -10.124 -3.955 -19.978 1.00 77.62 229 GLN A O 1
ATOM 1838 N N . ILE A 1 230 ? -9.447 -1.907 -19.395 1.00 72.44 230 ILE A N 1
ATOM 1839 C CA . ILE A 1 230 ? -10.665 -1.401 -18.781 1.00 72.44 230 ILE A CA 1
ATOM 1840 C C . ILE A 1 230 ? -11.094 -0.149 -19.536 1.00 72.44 230 ILE A C 1
ATOM 1842 O O . ILE A 1 230 ? -10.408 0.872 -19.547 1.00 72.44 230 ILE A O 1
ATOM 1846 N N . GLU A 1 231 ? -12.258 -0.201 -20.170 1.00 63.31 231 GLU A N 1
ATOM 1847 C CA . GLU A 1 231 ? -12.817 0.975 -20.825 1.00 63.31 231 GLU A CA 1
ATOM 1848 C C . GLU A 1 231 ? -13.137 2.059 -19.792 1.00 63.31 231 GLU A C 1
ATOM 1850 O O . GLU A 1 231 ? -13.857 1.828 -18.819 1.00 63.31 231 GLU A O 1
ATOM 1855 N N . ARG A 1 232 ? -12.611 3.268 -20.011 1.00 55.75 232 ARG A N 1
ATOM 1856 C CA . ARG A 1 232 ? -13.031 4.452 -19.267 1.00 55.75 232 ARG A CA 1
ATOM 1857 C C . ARG A 1 232 ? -13.431 5.572 -20.208 1.00 55.75 232 ARG A C 1
ATOM 1859 O O . ARG A 1 232 ? -12.629 6.043 -21.007 1.00 55.75 232 ARG A O 1
ATOM 1866 N N . ASN A 1 233 ? -14.661 6.045 -20.048 1.00 53.56 233 ASN A N 1
ATOM 1867 C CA . ASN A 1 233 ? -15.254 7.064 -20.917 1.00 53.56 233 ASN A CA 1
ATOM 1868 C C . ASN A 1 233 ? -14.612 8.454 -20.759 1.00 53.56 233 ASN A C 1
ATOM 1870 O O . ASN A 1 233 ? -14.689 9.295 -21.657 1.00 53.56 233 ASN A O 1
ATOM 1874 N N . ASP A 1 234 ? -13.947 8.716 -19.635 1.00 55.47 234 ASP A N 1
ATOM 1875 C CA . ASP A 1 234 ? -13.315 10.002 -19.358 1.00 55.47 234 ASP A CA 1
ATOM 1876 C C . ASP A 1 234 ? -11.925 10.159 -20.013 1.00 55.47 234 ASP A C 1
ATOM 1878 O O . ASP A 1 234 ? -11.423 11.280 -20.123 1.00 55.47 234 ASP A O 1
ATOM 1882 N N . LEU A 1 235 ? -11.342 9.090 -20.575 1.00 50.84 235 LEU A N 1
ATOM 1883 C CA . LEU A 1 235 ? -10.023 9.086 -21.231 1.00 50.84 235 LEU A CA 1
ATOM 1884 C C . LEU A 1 235 ? -10.132 8.731 -22.733 1.00 50.84 235 LEU A C 1
ATOM 1886 O O . LEU A 1 235 ? -11.104 8.123 -23.163 1.00 50.84 235 LEU A O 1
ATOM 1890 N N . LEU A 1 236 ? -9.201 9.232 -23.564 1.00 47.62 236 LEU A N 1
ATOM 1891 C CA . LEU A 1 236 ? -9.261 9.123 -25.042 1.00 47.62 236 LEU A CA 1
ATOM 1892 C C . LEU A 1 236 ? -8.978 7.708 -25.566 1.00 47.62 236 LEU A C 1
ATOM 1894 O O . LEU A 1 236 ? -9.500 7.343 -26.613 1.00 47.62 236 LEU A O 1
ATOM 1898 N N . ASP A 1 237 ? -8.201 6.938 -24.811 1.00 49.59 237 ASP A N 1
ATOM 1899 C CA . ASP A 1 237 ? -7.836 5.558 -25.101 1.00 49.59 237 ASP A CA 1
ATOM 1900 C C . ASP A 1 237 ? -8.256 4.726 -23.885 1.00 49.59 237 ASP A C 1
ATOM 1902 O O . ASP A 1 237 ? -8.034 5.171 -22.751 1.00 49.59 237 ASP A O 1
ATOM 1906 N N . GLY A 1 238 ? -8.878 3.558 -24.098 1.00 46.28 238 GLY A N 1
ATOM 1907 C CA . GLY A 1 238 ? -9.256 2.644 -23.012 1.00 46.28 238 GLY A CA 1
ATOM 1908 C C . GLY A 1 238 ? -8.107 2.466 -22.013 1.00 46.28 238 GLY A C 1
ATOM 1909 O O . GLY A 1 238 ? -6.936 2.462 -22.392 1.00 46.28 238 GLY A O 1
ATOM 1910 N N . ASN A 1 239 ? -8.413 2.388 -20.720 1.00 56.38 239 ASN A N 1
ATOM 1911 C CA . ASN A 1 239 ? -7.375 2.272 -19.704 1.00 56.38 239 ASN A CA 1
ATOM 1912 C C . ASN A 1 239 ? -6.806 0.868 -19.718 1.00 56.38 239 ASN A C 1
ATOM 1914 O O . ASN A 1 239 ? -7.550 -0.089 -19.800 1.00 56.38 239 ASN A O 1
ATOM 1918 N N . GLU A 1 240 ? -5.507 0.727 -19.535 1.00 52.91 240 GLU A N 1
ATOM 1919 C CA . GLU A 1 240 ? -4.947 -0.537 -19.083 1.00 52.91 240 GLU A CA 1
ATOM 1920 C C . GLU A 1 240 ? -4.629 -0.412 -17.594 1.00 52.91 240 GLU A C 1
ATOM 1922 O O . GLU A 1 240 ? -4.112 0.611 -17.124 1.00 52.91 240 GLU A O 1
ATOM 1927 N N . GLN A 1 241 ? -5.000 -1.430 -16.833 1.00 54.69 241 GLN A N 1
ATOM 1928 C CA . GLN A 1 241 ? -4.707 -1.558 -15.416 1.00 54.69 241 GLN A CA 1
ATOM 1929 C C . GLN A 1 241 ? -3.972 -2.871 -15.195 1.00 54.69 241 GLN A C 1
ATOM 1931 O O . GLN A 1 241 ? -4.283 -3.888 -15.809 1.00 54.69 241 GLN A O 1
ATOM 1936 N N . ILE A 1 242 ? -2.983 -2.841 -14.317 1.00 57.34 242 ILE A N 1
ATOM 1937 C CA . ILE A 1 242 ? -2.361 -4.043 -13.793 1.00 57.34 242 ILE A CA 1
ATOM 1938 C C . ILE A 1 242 ? -3.065 -4.397 -12.492 1.00 57.34 242 ILE A C 1
ATOM 1940 O O . ILE A 1 242 ? -3.128 -3.570 -11.581 1.00 57.34 242 ILE A O 1
ATOM 1944 N N . LEU A 1 243 ? -3.534 -5.636 -12.388 1.00 59.03 243 LEU A N 1
ATOM 1945 C CA . LEU A 1 243 ? -3.742 -6.287 -11.105 1.00 59.03 243 LEU A CA 1
ATOM 1946 C C . LEU A 1 243 ? -2.429 -6.969 -10.722 1.00 59.03 243 LEU A C 1
ATOM 1948 O O . LEU A 1 243 ? -1.961 -7.882 -11.407 1.00 59.03 243 LEU A O 1
ATOM 1952 N N . ALA A 1 244 ? -1.820 -6.508 -9.637 1.00 61.97 244 ALA A N 1
ATOM 1953 C CA . ALA A 1 244 ? -0.607 -7.098 -9.105 1.00 61.97 244 ALA A CA 1
ATOM 1954 C C . ALA A 1 244 ? -0.902 -7.826 -7.798 1.00 61.97 244 ALA A C 1
ATOM 1956 O O . ALA A 1 244 ? -1.523 -7.277 -6.886 1.00 61.97 244 ALA A O 1
ATOM 1957 N N . ILE A 1 245 ? -0.414 -9.059 -7.701 1.00 62.66 245 ILE A N 1
ATOM 1958 C CA . ILE A 1 245 ? -0.468 -9.866 -6.489 1.00 62.66 245 ILE A CA 1
ATOM 1959 C C . ILE A 1 245 ? 0.944 -10.385 -6.215 1.00 62.66 245 ILE A C 1
ATOM 1961 O O . ILE A 1 245 ? 1.485 -11.214 -6.943 1.00 62.66 245 ILE A O 1
ATOM 1965 N N . LEU A 1 246 ? 1.544 -9.905 -5.137 1.00 64.62 246 LEU A N 1
ATOM 1966 C CA . LEU A 1 246 ? 2.829 -10.354 -4.621 1.00 64.62 246 LEU A CA 1
ATOM 1967 C C . LEU A 1 246 ? 2.587 -11.236 -3.403 1.00 64.62 246 LEU A C 1
ATOM 1969 O O . LEU A 1 246 ? 1.900 -10.823 -2.476 1.00 64.62 246 LEU A O 1
ATOM 1973 N N . LYS A 1 247 ? 3.173 -12.434 -3.378 1.00 52.50 247 LYS A N 1
ATOM 1974 C CA . LYS A 1 247 ? 3.050 -13.390 -2.268 1.00 52.50 247 LYS A CA 1
ATOM 1975 C C . LYS A 1 247 ? 4.425 -13.829 -1.781 1.00 52.50 247 LYS A C 1
ATOM 1977 O O . LYS A 1 247 ? 5.311 -14.058 -2.601 1.00 52.50 247 LYS A O 1
ATOM 1982 N N . HIS A 1 248 ? 4.597 -13.999 -0.475 1.00 53.56 248 HIS A N 1
ATOM 1983 C CA . HIS A 1 248 ? 5.739 -14.750 0.050 1.00 53.56 248 HIS A CA 1
ATOM 1984 C C . HIS A 1 248 ? 5.605 -16.239 -0.289 1.00 53.56 248 HIS A C 1
ATOM 1986 O O . HIS A 1 248 ? 4.493 -16.781 -0.252 1.00 53.56 248 HIS A O 1
ATOM 1992 N N . GLN A 1 249 ? 6.732 -16.858 -0.658 1.00 46.41 249 GLN A N 1
ATOM 1993 C CA . GLN A 1 249 ? 6.835 -18.301 -0.902 1.00 46.41 249 GLN A CA 1
ATOM 1994 C C . GLN A 1 249 ? 7.070 -19.068 0.399 1.00 46.41 249 GLN A C 1
ATOM 1996 O O . GLN A 1 249 ? 7.742 -18.513 1.298 1.00 46.41 249 GLN A O 1
#

Secondary structure (DSSP, 8-state):
-----S-------HHHHHHHHHHS---SHHHHHHHHTHHHHHHHHHHHTT--GGG-EEEES-HHHHHHHHHHTT--TTTS--EEEES-TTSTTTS----S---HHHHHHHHHSPPPPGGG-SSSGGGTTTBSEEE--S-GGGS-HHHHHHHHHHHHTTB-SSTT-EEEEEEEB-SSSEEEESSSS---GGGEEEEB-HHHHHHIIIIIITTTTTS-STTTEEEEEEEEEE--TTSSS-EEEEEEEEEE-

Mean predicted aligned error: 7.98 Å

Sequence (249 aa):
MNSSNSEDFYKLEGEELEFFQDLTKIKDKDDLRAHIVAVQRKAFEAVIDGWPADSVIASDLRQEFWNYGHELFRSTPETFPANFVSGDVFNPTMLAPRGPFINNSEIFNILSSPTPALPDLTNLTPLQGRISAIHTSSFFDIFSEEEQHRLARVIASLLRPEAGSVIFGQHSARPEKGFRKRWRGPATDANSMFCHSPESWKELWLKGVFGEYDGKGEDRIKVDVELAQIERNDLLDGNEQILAILKHQ

Organism: NCBI:txid2480587